Protein AF-A0A2V7SUU4-F1 (afdb_monomer_lite)

Secondary structure (DSSP, 8-state):
--HHHHHHHHHHHHHHHHHHHHHHHHHHHHHHHHHH--THHHHHHHHHHHHHHHHHHHHHHHHHHHHHHHTSHHHHHHHHHHS------TT-----SS-HHHHHHHHIIIIIHHHHHHHHHHHHHHHHHHTTSS----THHHHHHHHHHHHHHHHHHHHHHHHHHHHHHHHHHHHHHHHHHHTT------------------

Structure (mmCIF, N/CA/C/O backbone):
data_AF-A0A2V7SUU4-F1
#
_entry.id   AF-A0A2V7SUU4-F1
#
loop_
_atom_site.group_PDB
_atom_site.id
_atom_site.type_symbol
_atom_site.label_atom_id
_atom_site.label_alt_id
_atom_site.label_comp_id
_atom_site.label_asym_id
_atom_site.label_entity_id
_atom_site.label_seq_id
_atom_site.pdbx_PDB_ins_code
_atom_site.Cartn_x
_atom_site.Cartn_y
_atom_site.Cartn_z
_atom_site.occupancy
_atom_site.B_iso_or_equiv
_atom_site.auth_seq_id
_atom_site.auth_comp_id
_atom_site.auth_asym_id
_atom_site.auth_atom_id
_atom_site.pdbx_PDB_model_num
ATOM 1 N N . MET A 1 1 ? 14.754 -14.966 -27.295 1.00 60.94 1 MET A N 1
ATOM 2 C CA . MET A 1 1 ? 13.687 -13.931 -27.293 1.00 60.94 1 MET A CA 1
ATOM 3 C C . MET A 1 1 ? 14.008 -12.854 -28.336 1.00 60.94 1 MET A C 1
ATOM 5 O O . MET A 1 1 ? 15.172 -12.490 -28.437 1.00 60.94 1 MET A O 1
ATOM 9 N N . SER A 1 2 ? 13.061 -12.379 -29.151 1.00 79.75 2 SER A N 1
ATOM 10 C CA . SER A 1 2 ? 13.321 -11.350 -30.180 1.00 79.75 2 SER A CA 1
ATOM 11 C C . SER A 1 2 ? 13.184 -9.916 -29.631 1.00 79.75 2 SER A C 1
ATOM 13 O O . SER A 1 2 ? 12.581 -9.694 -28.581 1.00 79.75 2 SER A O 1
ATOM 15 N N . LYS A 1 3 ? 13.703 -8.905 -30.351 1.00 78.44 3 LYS A N 1
ATOM 16 C CA . LYS A 1 3 ? 13.521 -7.478 -29.990 1.00 78.44 3 LYS A CA 1
ATOM 17 C C . LYS A 1 3 ? 12.041 -7.088 -29.866 1.00 78.44 3 LYS A C 1
ATOM 19 O O . LYS A 1 3 ? 11.688 -6.281 -29.009 1.00 78.44 3 LYS A O 1
ATOM 24 N N . GLN A 1 4 ? 11.191 -7.668 -30.711 1.00 84.12 4 GLN A N 1
ATOM 25 C CA . GLN A 1 4 ? 9.749 -7.434 -30.697 1.00 84.12 4 GLN A CA 1
ATOM 26 C C . GLN A 1 4 ? 9.102 -8.020 -29.434 1.00 84.12 4 GLN A C 1
ATOM 28 O O . GLN A 1 4 ? 8.249 -7.375 -28.831 1.00 84.12 4 GLN A O 1
ATOM 33 N N . ASP A 1 5 ? 9.572 -9.179 -28.970 1.00 84.31 5 ASP A N 1
ATOM 34 C CA . ASP A 1 5 ? 9.074 -9.811 -27.743 1.00 84.31 5 ASP A CA 1
ATOM 35 C C . ASP A 1 5 ? 9.393 -8.967 -26.501 1.00 84.31 5 ASP A C 1
ATOM 37 O O . ASP A 1 5 ? 8.538 -8.779 -25.639 1.00 84.31 5 ASP A O 1
ATOM 41 N N . ILE A 1 6 ? 10.590 -8.376 -26.434 1.00 85.25 6 ILE A N 1
ATOM 42 C CA . ILE A 1 6 ? 10.983 -7.477 -25.333 1.00 85.25 6 ILE A CA 1
ATOM 43 C C . ILE A 1 6 ? 10.136 -6.202 -25.335 1.00 85.25 6 ILE A C 1
ATOM 45 O O . ILE A 1 6 ? 9.699 -5.751 -24.274 1.00 85.25 6 ILE A O 1
ATOM 49 N N . ALA A 1 7 ? 9.882 -5.625 -26.512 1.00 86.12 7 ALA A N 1
ATOM 50 C CA . ALA A 1 7 ? 9.015 -4.458 -26.643 1.00 86.12 7 ALA A CA 1
ATOM 51 C C . ALA A 1 7 ? 7.581 -4.771 -26.179 1.00 86.12 7 ALA A C 1
ATOM 53 O O . ALA A 1 7 ? 7.004 -3.998 -25.414 1.00 86.12 7 ALA A O 1
ATOM 54 N N . ASN A 1 8 ? 7.050 -5.938 -26.555 1.00 89.06 8 ASN A N 1
ATOM 55 C CA . ASN A 1 8 ? 5.735 -6.406 -26.116 1.00 89.06 8 ASN A CA 1
ATOM 56 C C . ASN A 1 8 ? 5.676 -6.621 -24.594 1.00 89.06 8 ASN A C 1
ATOM 58 O O . ASN A 1 8 ? 4.708 -6.211 -23.954 1.00 89.06 8 ASN A O 1
ATOM 62 N N . LEU A 1 9 ? 6.715 -7.210 -23.990 1.00 88.94 9 LEU A N 1
ATOM 63 C CA . LEU A 1 9 ? 6.796 -7.391 -22.535 1.00 88.94 9 LEU A CA 1
ATOM 64 C C . LEU A 1 9 ? 6.873 -6.052 -21.789 1.00 88.94 9 LEU A C 1
ATOM 66 O O . LEU A 1 9 ? 6.198 -5.879 -20.776 1.00 88.94 9 LEU A O 1
ATOM 70 N N . ARG A 1 10 ? 7.637 -5.076 -22.299 1.00 88.38 10 ARG A N 1
ATOM 71 C CA . ARG A 1 10 ? 7.688 -3.715 -21.732 1.00 88.38 10 ARG A CA 1
ATOM 72 C C . ARG A 1 10 ? 6.337 -3.008 -21.826 1.00 88.38 10 ARG A C 1
ATOM 74 O O . ARG A 1 10 ? 5.902 -2.425 -20.837 1.00 88.38 10 ARG A O 1
ATOM 81 N N . ALA A 1 11 ? 5.664 -3.096 -22.974 1.00 91.00 11 ALA A N 1
ATOM 82 C CA . ALA A 1 11 ? 4.328 -2.531 -23.154 1.00 91.00 11 ALA A CA 1
ATOM 83 C C . ALA A 1 11 ? 3.326 -3.157 -22.173 1.00 91.00 11 ALA A C 1
ATOM 85 O O . ALA A 1 11 ? 2.593 -2.444 -21.491 1.00 91.00 11 ALA A O 1
ATOM 86 N N . ARG A 1 12 ? 3.365 -4.486 -22.017 1.00 91.69 12 ARG A N 1
ATOM 87 C CA . ARG A 1 12 ? 2.515 -5.206 -21.063 1.00 91.69 12 ARG A CA 1
ATOM 88 C C . ARG A 1 12 ? 2.812 -4.831 -19.611 1.00 91.69 12 ARG A C 1
ATOM 90 O O . ARG A 1 12 ? 1.883 -4.688 -18.825 1.00 91.69 12 ARG A O 1
ATOM 97 N N . ARG A 1 13 ? 4.085 -4.638 -19.255 1.00 93.12 13 ARG A N 1
ATOM 98 C CA . ARG A 1 13 ? 4.489 -4.153 -17.927 1.00 93.12 13 ARG A CA 1
ATOM 99 C C . ARG A 1 13 ? 3.949 -2.747 -17.648 1.00 93.12 13 ARG A C 1
ATOM 101 O O . ARG A 1 13 ? 3.463 -2.507 -16.545 1.00 93.12 13 ARG A O 1
ATOM 108 N N . SER A 1 14 ? 4.045 -1.839 -18.624 1.00 92.12 14 SER A N 1
ATOM 109 C CA . SER A 1 14 ? 3.503 -0.477 -18.508 1.00 92.12 14 SER A CA 1
ATOM 110 C C . SER A 1 14 ? 2.000 -0.518 -18.255 1.00 92.12 14 SER A C 1
ATOM 112 O O . SER A 1 14 ? 1.541 0.013 -17.254 1.00 92.12 14 SER A O 1
ATOM 114 N N . GLU A 1 15 ? 1.264 -1.266 -19.079 1.00 94.69 15 GLU A N 1
ATOM 115 C CA . GLU A 1 15 ? -0.185 -1.439 -18.938 1.00 94.69 15 GLU A CA 1
ATOM 116 C C . GLU A 1 15 ? -0.569 -2.009 -17.560 1.00 94.69 15 GLU A C 1
ATOM 118 O O . GLU A 1 15 ? -1.472 -1.502 -16.898 1.00 94.69 15 GLU A O 1
ATOM 123 N N . LEU A 1 16 ? 0.138 -3.039 -17.076 1.00 95.50 16 LEU A N 1
ATOM 124 C CA . LEU A 1 16 ? -0.093 -3.588 -15.733 1.00 95.50 16 LEU A CA 1
ATOM 125 C C . LEU A 1 16 ? 0.201 -2.566 -14.622 1.00 95.50 16 LEU A C 1
ATOM 127 O O . LEU A 1 16 ? -0.521 -2.532 -13.626 1.00 95.50 16 LEU A O 1
ATOM 131 N N . SER A 1 17 ? 1.221 -1.721 -14.793 1.00 94.06 17 SER A N 1
ATOM 132 C CA . SER A 1 17 ? 1.551 -0.655 -13.834 1.00 94.06 17 SER A CA 1
ATOM 133 C C . SER A 1 17 ? 0.452 0.409 -13.784 1.00 94.06 17 SER A C 1
ATOM 135 O O . SER A 1 17 ? 0.008 0.776 -12.696 1.00 94.06 17 SER A O 1
ATOM 137 N N . ASP A 1 18 ? -0.063 0.823 -14.942 1.00 96.12 18 ASP A N 1
ATOM 138 C CA . ASP A 1 18 ? -1.161 1.792 -15.040 1.00 96.12 18 ASP A CA 1
ATOM 139 C C . ASP A 1 18 ? -2.451 1.225 -14.415 1.00 96.12 18 ASP A C 1
ATOM 141 O O . ASP A 1 18 ? -3.180 1.900 -13.673 1.00 96.12 18 ASP A O 1
ATOM 145 N N . GLN A 1 19 ? -2.720 -0.066 -14.642 1.00 95.75 19 GLN A N 1
ATOM 146 C CA . GLN A 1 19 ? -3.839 -0.769 -14.014 1.00 95.75 19 GLN A CA 1
ATOM 147 C C . GLN A 1 19 ? -3.687 -0.874 -12.492 1.00 95.75 19 GLN A C 1
ATOM 149 O O . GLN A 1 19 ? -4.688 -0.731 -11.776 1.00 95.75 19 GLN A O 1
ATOM 154 N N . LEU A 1 20 ? -2.469 -1.104 -11.994 1.00 95.81 20 LEU A N 1
ATOM 155 C CA . LEU A 1 20 ? -2.164 -1.139 -10.563 1.00 95.81 20 LEU A CA 1
ATOM 156 C C . LEU A 1 20 ? -2.388 0.231 -9.919 1.00 95.81 20 LEU A C 1
ATOM 158 O O . LEU A 1 20 ? -3.031 0.322 -8.868 1.00 95.81 20 LEU A O 1
ATOM 162 N N . GLU A 1 21 ? -1.925 1.303 -10.560 1.00 95.56 21 GLU A N 1
ATOM 163 C CA . GLU A 1 21 ? -2.133 2.671 -10.087 1.00 95.56 21 GLU A CA 1
ATOM 164 C C . GLU A 1 21 ? -3.631 3.003 -10.008 1.00 95.56 21 GLU A C 1
ATOM 166 O O . GLU A 1 21 ? -4.130 3.427 -8.957 1.00 95.56 21 GLU A O 1
ATOM 171 N N . SER A 1 22 ? -4.383 2.696 -11.070 1.00 95.06 22 SER A N 1
ATOM 172 C CA . SER A 1 22 ? -5.841 2.862 -11.113 1.00 95.06 22 SER A CA 1
ATOM 173 C C . SER A 1 22 ? -6.566 2.042 -10.036 1.00 95.06 22 SER A C 1
ATOM 175 O O . SER A 1 22 ? -7.531 2.512 -9.417 1.00 95.06 22 SER A O 1
ATOM 177 N N . ALA A 1 23 ? -6.139 0.800 -9.795 1.00 94.81 23 ALA A N 1
ATOM 178 C CA . ALA A 1 23 ? -6.718 -0.057 -8.761 1.00 94.81 23 ALA A CA 1
ATOM 179 C C . ALA A 1 23 ? -6.426 0.487 -7.354 1.00 94.81 23 ALA A C 1
ATOM 181 O O . ALA A 1 23 ? -7.335 0.584 -6.527 1.00 94.81 23 ALA A O 1
ATOM 182 N N . THR A 1 24 ? -5.194 0.932 -7.108 1.00 95.44 24 THR A N 1
ATOM 183 C CA . THR A 1 24 ? -4.764 1.497 -5.821 1.00 95.44 24 THR A CA 1
ATOM 184 C C . THR A 1 24 ? -5.466 2.824 -5.527 1.00 95.44 24 THR A C 1
ATOM 186 O O . THR A 1 24 ? -5.893 3.068 -4.395 1.00 95.44 24 THR A O 1
ATOM 189 N N . GLY A 1 25 ? -5.661 3.671 -6.543 1.00 96.25 25 GLY A N 1
ATOM 190 C CA . G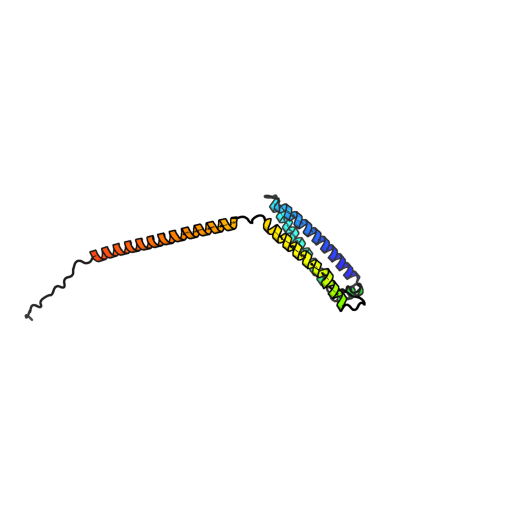LY A 1 25 ? -6.454 4.897 -6.430 1.00 96.25 25 GLY A CA 1
ATOM 191 C C . GLY A 1 25 ? -7.903 4.610 -6.024 1.00 96.25 25 GLY A C 1
ATOM 192 O O . GLY A 1 25 ? -8.403 5.179 -5.049 1.00 96.25 25 GLY A O 1
ATOM 193 N N . ARG A 1 26 ? -8.555 3.654 -6.701 1.00 94.94 26 ARG A N 1
ATOM 194 C CA . ARG A 1 26 ? -9.918 3.210 -6.355 1.00 94.94 26 ARG A CA 1
ATOM 195 C C . ARG A 1 26 ? -10.006 2.633 -4.945 1.00 94.94 26 ARG A C 1
ATOM 197 O O . ARG A 1 26 ? -10.950 2.951 -4.229 1.00 94.94 26 ARG A O 1
ATOM 204 N N . ARG A 1 27 ? -9.011 1.853 -4.520 1.00 97.19 27 ARG A N 1
ATOM 205 C CA . ARG A 1 27 ? -8.924 1.273 -3.171 1.00 97.19 27 ARG A CA 1
ATOM 206 C C . ARG A 1 27 ? -8.895 2.353 -2.094 1.00 97.19 27 ARG A C 1
ATOM 208 O O . ARG A 1 27 ? -9.639 2.255 -1.126 1.00 97.19 27 ARG A O 1
ATOM 215 N N . ARG A 1 28 ? -8.087 3.406 -2.278 1.00 96.44 28 ARG A N 1
ATOM 216 C CA . ARG A 1 28 ? -8.036 4.549 -1.345 1.00 96.44 28 ARG A CA 1
ATOM 217 C C . ARG A 1 28 ? -9.389 5.254 -1.244 1.00 96.44 28 ARG A C 1
ATOM 219 O O . ARG A 1 28 ? -9.854 5.503 -0.137 1.00 96.44 28 ARG A O 1
ATOM 226 N N . SER A 1 29 ? -10.035 5.517 -2.383 1.00 94.69 29 SER A N 1
ATOM 227 C CA . SER A 1 29 ? -11.369 6.134 -2.411 1.00 94.69 29 SER A CA 1
ATOM 228 C C . SER A 1 29 ? -12.422 5.263 -1.718 1.00 94.69 29 SER A C 1
ATOM 230 O O . SER A 1 29 ? -13.219 5.766 -0.930 1.00 94.69 29 SER A O 1
ATOM 232 N N . LEU A 1 30 ? -12.400 3.950 -1.957 1.00 94.50 30 LEU A N 1
ATOM 233 C CA . LEU A 1 30 ? -13.352 3.021 -1.355 1.00 94.50 30 LEU A CA 1
ATOM 234 C C . LEU A 1 30 ? -13.117 2.863 0.154 1.00 94.50 30 LEU A C 1
ATOM 236 O O . LEU A 1 30 ? -14.073 2.834 0.919 1.00 94.50 30 LEU A O 1
ATOM 240 N N . ALA A 1 31 ? -11.858 2.843 0.597 1.00 94.50 31 ALA A N 1
ATOM 241 C CA . ALA A 1 31 ? -11.506 2.820 2.015 1.00 94.50 31 ALA A CA 1
ATOM 242 C C . ALA A 1 31 ? -11.950 4.099 2.749 1.00 94.50 31 ALA A C 1
ATOM 244 O O . ALA A 1 31 ? -12.392 4.021 3.893 1.00 94.50 31 ALA A O 1
ATOM 245 N N . GLU A 1 32 ? -11.875 5.270 2.104 1.00 94.75 32 GLU A N 1
ATOM 246 C CA . GLU A 1 32 ? -12.501 6.489 2.639 1.00 94.75 32 GLU A CA 1
ATOM 247 C C . GLU A 1 32 ? -14.021 6.351 2.751 1.00 94.75 32 GLU A C 1
ATOM 249 O O . GLU A 1 32 ? -14.588 6.685 3.786 1.00 94.75 32 GLU A O 1
ATOM 254 N N . GLN A 1 33 ? -14.693 5.803 1.738 1.00 92.25 33 GLN A N 1
ATOM 255 C CA . GLN A 1 33 ? -16.146 5.603 1.791 1.00 92.25 33 GLN A CA 1
ATOM 256 C C . GLN A 1 33 ? -16.558 4.633 2.907 1.00 92.25 33 GLN A C 1
ATOM 258 O O . GLN A 1 33 ? -17.528 4.901 3.606 1.00 92.25 33 GLN A O 1
ATOM 263 N N . VAL A 1 34 ? -15.796 3.555 3.135 1.00 94.06 34 VAL A N 1
ATOM 264 C CA . VAL A 1 34 ? -16.021 2.612 4.250 1.00 94.06 34 VAL A CA 1
ATOM 265 C C . VAL A 1 34 ? -15.907 3.308 5.609 1.00 94.06 34 VAL A C 1
ATOM 267 O O . VAL A 1 34 ? -16.681 2.996 6.511 1.00 94.06 34 VAL A O 1
ATOM 270 N N . ARG A 1 35 ? -14.976 4.262 5.768 1.00 91.00 35 ARG A N 1
ATOM 271 C CA . ARG A 1 35 ? -14.829 5.035 7.016 1.00 91.00 35 ARG A CA 1
ATOM 272 C C . ARG A 1 35 ? -16.056 5.887 7.342 1.00 91.00 35 ARG A C 1
ATOM 274 O O . ARG A 1 35 ? -16.316 6.113 8.517 1.00 91.00 35 ARG A O 1
ATOM 281 N N . HIS A 1 36 ? -16.772 6.352 6.321 1.00 90.81 36 HIS A N 1
ATOM 282 C CA . HIS A 1 36 ? -17.918 7.254 6.460 1.00 90.81 36 HIS A CA 1
ATOM 283 C C . HIS A 1 36 ? -19.275 6.539 6.327 1.00 90.81 36 HIS A C 1
ATOM 285 O O . HIS A 1 36 ? -20.312 7.190 6.415 1.00 90.81 36 HIS A O 1
ATOM 291 N N . ALA A 1 37 ? -19.287 5.228 6.067 1.00 85.06 37 ALA A N 1
ATOM 292 C CA . ALA A 1 37 ? -20.503 4.450 5.855 1.00 85.06 37 ALA A CA 1
ATOM 293 C C . ALA A 1 37 ? -20.886 3.641 7.102 1.00 85.06 37 ALA A C 1
ATOM 295 O O . ALA A 1 37 ? -20.031 3.008 7.720 1.00 85.06 37 ALA A O 1
ATOM 296 N N . ASP A 1 38 ? -22.190 3.568 7.389 1.00 86.94 38 ASP A N 1
ATOM 297 C CA . ASP A 1 38 ? -22.741 2.823 8.525 1.00 86.94 38 ASP A CA 1
ATOM 298 C C . ASP A 1 38 ? -23.627 1.641 8.097 1.00 86.94 38 ASP A C 1
ATOM 300 O O . ASP A 1 38 ? -24.266 1.637 7.037 1.00 86.94 38 ASP A O 1
ATOM 304 N N . GLY A 1 39 ? -23.673 0.613 8.950 1.00 80.62 39 GLY A N 1
ATOM 305 C CA . GLY A 1 39 ? -24.566 -0.540 8.814 1.00 80.62 39 GLY A CA 1
ATOM 306 C C . GLY A 1 39 ? -24.321 -1.394 7.562 1.00 80.62 39 GLY A C 1
ATOM 307 O O . GLY A 1 39 ? -23.189 -1.736 7.225 1.00 80.62 39 GLY A O 1
ATOM 308 N N . VAL A 1 40 ? -25.399 -1.763 6.863 1.00 78.56 40 VAL A N 1
ATOM 309 C CA . VAL A 1 40 ? -25.373 -2.681 5.702 1.00 78.56 40 VAL A CA 1
ATOM 310 C C . VAL A 1 40 ? -24.558 -2.121 4.526 1.00 78.56 40 VAL A C 1
ATOM 312 O O . VAL A 1 40 ? -23.897 -2.875 3.810 1.00 78.56 40 VAL A O 1
ATOM 315 N N . ASN A 1 41 ? -24.535 -0.795 4.356 1.00 83.75 41 ASN A N 1
ATOM 316 C CA . ASN A 1 41 ? -23.747 -0.141 3.308 1.00 83.75 41 ASN A CA 1
ATOM 317 C C . ASN A 1 41 ? -22.241 -0.326 3.530 1.00 83.75 41 ASN A C 1
ATOM 319 O O . ASN A 1 41 ? -21.496 -0.508 2.567 1.00 83.75 41 ASN A O 1
ATOM 323 N N . LYS A 1 42 ? -21.801 -0.353 4.794 1.00 91.75 42 LYS A N 1
ATOM 324 C CA . LYS A 1 42 ? -20.406 -0.602 5.159 1.00 91.75 42 LYS A CA 1
ATOM 325 C C . LYS A 1 42 ? -19.967 -2.013 4.772 1.00 91.75 42 LYS A C 1
ATOM 327 O O . LYS A 1 42 ? -18.978 -2.158 4.062 1.00 91.75 42 LYS A O 1
ATOM 332 N N . ALA A 1 43 ? -20.755 -3.028 5.131 1.00 89.81 43 ALA A N 1
ATOM 333 C CA . ALA A 1 43 ? -20.456 -4.426 4.804 1.00 89.81 43 ALA A CA 1
ATOM 334 C C . ALA A 1 43 ? -20.344 -4.663 3.283 1.00 89.81 43 ALA A C 1
ATOM 336 O O . ALA A 1 43 ? -19.449 -5.367 2.813 1.00 89.81 43 ALA A O 1
ATOM 337 N N . GLY A 1 44 ? -21.215 -4.029 2.486 1.00 92.12 44 GLY A N 1
ATOM 338 C CA . GLY A 1 44 ? -21.139 -4.098 1.024 1.00 92.12 44 GLY A CA 1
ATOM 339 C C . GLY A 1 44 ? -19.886 -3.427 0.444 1.00 92.12 44 GLY A C 1
ATOM 340 O O . GLY A 1 44 ? -19.287 -3.944 -0.504 1.00 92.12 44 GLY A O 1
ATOM 341 N N . LEU A 1 45 ? -19.466 -2.291 1.007 1.00 93.81 45 LEU A N 1
ATOM 342 C CA . LEU A 1 45 ? -18.236 -1.600 0.605 1.00 93.81 45 LEU A CA 1
ATOM 343 C C . LEU A 1 45 ? -16.977 -2.375 1.024 1.00 93.81 45 LEU A C 1
ATOM 345 O O . LEU A 1 45 ? -16.034 -2.452 0.239 1.00 93.81 45 LEU A O 1
ATOM 349 N N . GLU A 1 46 ? -16.981 -3.008 2.197 1.00 93.69 46 GLU A N 1
ATOM 350 C CA . GLU A 1 46 ? -15.902 -3.886 2.669 1.00 93.69 46 GLU A CA 1
ATOM 351 C C . GLU A 1 46 ? -15.730 -5.113 1.759 1.00 93.69 46 GLU A C 1
ATOM 353 O O . GLU A 1 46 ? -14.609 -5.435 1.363 1.00 93.69 46 GLU A O 1
ATOM 358 N N . ALA A 1 47 ? -16.825 -5.745 1.320 1.00 94.75 47 ALA A N 1
ATOM 359 C CA . ALA A 1 47 ? -16.766 -6.853 0.361 1.00 94.75 47 ALA A CA 1
ATOM 360 C C . ALA A 1 47 ? -16.172 -6.427 -1.000 1.00 94.75 47 ALA A C 1
ATOM 362 O O . ALA A 1 47 ? -15.376 -7.152 -1.613 1.00 94.75 47 ALA A O 1
ATOM 363 N N . ARG A 1 48 ? -16.523 -5.222 -1.473 1.00 93.44 48 ARG A N 1
ATOM 364 C CA . ARG A 1 48 ? -15.939 -4.633 -2.691 1.00 93.44 48 ARG A CA 1
ATOM 365 C C . ARG A 1 48 ? -14.455 -4.315 -2.510 1.00 93.44 48 ARG A C 1
ATOM 367 O O . ARG A 1 48 ? -13.681 -4.545 -3.439 1.00 93.44 48 ARG A O 1
ATOM 374 N N . LEU A 1 49 ? -14.061 -3.823 -1.335 1.00 95.50 49 LEU A N 1
ATOM 375 C CA . LEU A 1 49 ? -12.666 -3.540 -0.999 1.00 95.50 49 LEU A CA 1
ATOM 376 C C . LEU A 1 49 ? -11.830 -4.823 -1.014 1.00 95.50 49 LEU A C 1
ATOM 378 O O . LEU A 1 49 ? -10.815 -4.860 -1.702 1.00 95.50 49 LEU A O 1
ATOM 382 N N . ALA A 1 50 ? -12.319 -5.900 -0.394 1.00 95.19 50 ALA A N 1
ATOM 383 C CA . ALA A 1 50 ? -11.646 -7.199 -0.400 1.00 95.19 50 ALA A CA 1
ATOM 384 C C . ALA A 1 50 ? -11.460 -7.767 -1.821 1.00 95.19 50 ALA A C 1
ATOM 386 O O . ALA A 1 50 ? -10.390 -8.270 -2.166 1.00 95.19 50 ALA A O 1
ATOM 387 N N . THR A 1 51 ? -12.478 -7.639 -2.679 1.00 96.25 51 THR A N 1
ATOM 388 C CA . THR A 1 51 ? -12.384 -8.061 -4.091 1.00 96.25 51 THR A CA 1
ATOM 389 C C . THR A 1 51 ? -11.338 -7.239 -4.856 1.00 96.25 51 THR A C 1
ATOM 391 O O . THR A 1 51 ? -10.609 -7.768 -5.700 1.00 96.25 51 THR A O 1
ATOM 394 N N . LEU A 1 52 ? -11.245 -5.937 -4.571 1.00 96.94 52 LEU A N 1
ATOM 395 C CA . LEU A 1 52 ? -10.260 -5.050 -5.188 1.00 96.94 52 LEU A CA 1
ATOM 396 C C . LEU A 1 52 ? -8.835 -5.344 -4.698 1.00 96.94 52 LEU A C 1
ATOM 398 O O . LEU A 1 52 ? -7.922 -5.375 -5.521 1.00 96.94 52 LEU A O 1
ATOM 402 N N . ASP A 1 53 ? -8.654 -5.621 -3.406 1.00 96.88 53 ASP A N 1
ATOM 403 C CA . ASP A 1 53 ? -7.363 -6.011 -2.829 1.00 96.88 53 ASP A CA 1
ATOM 404 C C . ASP A 1 53 ? -6.844 -7.313 -3.466 1.00 96.88 53 ASP A C 1
ATOM 406 O O . ASP A 1 53 ? -5.689 -7.380 -3.886 1.00 96.88 53 ASP A O 1
ATOM 410 N N . GLN A 1 54 ? -7.708 -8.316 -3.669 1.00 97.19 54 GLN A N 1
ATOM 411 C CA . GLN A 1 54 ? -7.334 -9.541 -4.395 1.00 97.19 54 GLN A CA 1
ATOM 412 C C . GLN A 1 54 ? -6.866 -9.262 -5.831 1.00 97.19 54 GLN A C 1
ATOM 414 O O . GLN A 1 54 ? -5.962 -9.929 -6.340 1.00 97.19 54 GLN A O 1
ATOM 419 N N . ARG A 1 55 ? -7.477 -8.281 -6.509 1.00 95.75 55 ARG A N 1
ATOM 420 C CA . ARG A 1 55 ? -7.069 -7.888 -7.863 1.00 95.75 55 ARG A CA 1
ATOM 421 C C . ARG A 1 55 ? -5.708 -7.192 -7.863 1.00 95.75 55 ARG A C 1
ATOM 423 O O . ARG A 1 55 ? -4.927 -7.459 -8.770 1.00 95.75 55 ARG A O 1
ATOM 430 N N . ILE A 1 56 ? -5.433 -6.339 -6.878 1.00 97.25 56 ILE A N 1
ATOM 431 C CA . ILE A 1 56 ? -4.137 -5.661 -6.717 1.00 97.25 56 ILE A CA 1
ATOM 432 C C . ILE A 1 56 ? -3.022 -6.698 -6.575 1.00 97.25 56 ILE A C 1
ATOM 434 O O . ILE A 1 56 ? -2.110 -6.705 -7.395 1.00 97.25 56 ILE A O 1
ATOM 438 N N . VAL A 1 57 ? -3.176 -7.653 -5.653 1.00 97.44 57 VAL A N 1
ATOM 439 C CA . VAL A 1 57 ? -2.188 -8.726 -5.434 1.00 97.44 57 VAL A CA 1
ATOM 440 C C . VAL A 1 57 ? -1.949 -9.545 -6.707 1.00 97.44 57 VAL A C 1
ATOM 442 O O . VAL A 1 57 ? -0.817 -9.897 -7.032 1.00 97.44 57 VAL A O 1
ATOM 445 N N . ARG A 1 58 ? -3.007 -9.831 -7.479 1.00 96.69 58 ARG A N 1
ATOM 446 C CA . ARG A 1 58 ? -2.869 -10.536 -8.763 1.00 96.69 58 ARG A CA 1
ATOM 447 C C . ARG A 1 58 ? -2.065 -9.728 -9.786 1.00 96.69 58 ARG A C 1
ATOM 449 O O . ARG A 1 58 ? -1.266 -10.318 -10.506 1.00 96.69 58 ARG A O 1
ATOM 456 N N . ILE A 1 59 ? -2.297 -8.418 -9.880 1.00 96.19 59 ILE A N 1
ATOM 457 C CA . ILE A 1 59 ? -1.574 -7.538 -10.813 1.00 96.19 59 ILE A CA 1
ATOM 458 C C . ILE A 1 59 ? -0.103 -7.421 -10.401 1.00 96.19 59 ILE A C 1
ATOM 460 O O . ILE A 1 59 ? 0.766 -7.512 -11.262 1.00 96.19 59 ILE A O 1
ATOM 464 N N . GLU A 1 60 ? 0.179 -7.281 -9.105 1.00 96.44 60 GLU A N 1
ATOM 465 C CA . GLU A 1 60 ? 1.546 -7.255 -8.569 1.00 96.44 60 GLU A CA 1
ATOM 466 C C . GLU A 1 60 ? 2.301 -8.543 -8.918 1.00 96.44 60 GLU A C 1
ATOM 468 O O . GLU A 1 60 ? 3.379 -8.479 -9.504 1.00 96.44 60 GLU A O 1
ATOM 473 N N . GLY A 1 61 ? 1.686 -9.712 -8.704 1.00 96.81 61 GLY A N 1
ATOM 474 C CA . GLY A 1 61 ? 2.293 -10.990 -9.088 1.00 96.81 61 GLY A CA 1
ATOM 475 C C . GLY A 1 61 ? 2.564 -11.113 -10.595 1.00 96.81 61 GLY A C 1
ATOM 476 O O . GLY A 1 61 ? 3.607 -11.625 -10.998 1.00 96.81 61 GLY A O 1
ATOM 477 N N . GLN A 1 62 ? 1.667 -10.598 -11.445 1.00 95.75 62 GLN A N 1
ATOM 478 C CA . GLN A 1 62 ? 1.894 -10.551 -12.897 1.00 95.75 62 GLN A CA 1
ATOM 479 C C . GLN A 1 62 ? 3.036 -9.599 -13.274 1.00 95.75 62 GLN A C 1
ATOM 481 O O . GLN A 1 62 ? 3.777 -9.867 -14.222 1.00 95.75 62 GLN A O 1
ATOM 486 N N . LEU A 1 63 ? 3.182 -8.485 -12.554 1.00 93.81 63 LEU A N 1
ATOM 487 C CA . LEU A 1 63 ? 4.259 -7.525 -12.768 1.00 93.81 63 LEU A CA 1
ATOM 488 C C . LEU A 1 63 ? 5.618 -8.131 -12.404 1.00 93.81 63 LEU A C 1
ATOM 490 O O . LEU A 1 63 ? 6.582 -7.935 -13.147 1.00 93.81 63 LEU A O 1
ATOM 494 N N . ASP A 1 64 ? 5.675 -8.901 -11.318 1.00 93.81 64 ASP A N 1
ATOM 495 C CA . ASP A 1 64 ? 6.876 -9.619 -10.892 1.00 93.81 64 ASP A CA 1
ATOM 496 C C . ASP A 1 64 ? 7.278 -10.692 -11.909 1.00 93.81 64 ASP A C 1
ATOM 498 O O . ASP A 1 64 ? 8.444 -10.767 -12.300 1.00 93.81 64 ASP A O 1
ATOM 502 N N . GLU A 1 65 ? 6.316 -11.471 -12.412 1.00 92.88 65 GLU A N 1
ATOM 503 C CA . GLU A 1 65 ? 6.558 -12.487 -13.444 1.00 92.88 65 GLU A CA 1
ATOM 504 C C . GLU A 1 65 ? 7.112 -11.859 -14.735 1.00 92.88 65 GLU A C 1
ATOM 506 O O . GLU A 1 65 ? 8.144 -12.289 -15.261 1.00 92.88 65 GLU A O 1
ATOM 511 N N . VAL A 1 66 ? 6.481 -10.782 -15.220 1.00 91.69 66 VAL A N 1
ATOM 512 C CA . VAL A 1 66 ? 6.957 -10.038 -16.401 1.00 91.69 66 VAL A CA 1
ATOM 513 C C . VAL A 1 66 ? 8.317 -9.384 -16.125 1.00 91.69 66 VAL A C 1
ATOM 515 O O . VAL A 1 66 ? 9.178 -9.338 -17.007 1.00 91.69 66 VAL A O 1
ATOM 518 N N . GLY A 1 67 ? 8.547 -8.909 -14.900 1.00 88.31 67 GLY A N 1
ATOM 519 C CA . GLY A 1 67 ? 9.824 -8.360 -14.451 1.00 88.31 67 GLY A CA 1
ATOM 520 C C . GLY A 1 67 ? 10.957 -9.383 -14.516 1.00 88.31 67 GLY A C 1
ATOM 521 O O . GLY A 1 67 ? 12.022 -9.072 -15.050 1.00 88.31 67 GLY A O 1
ATOM 522 N N . GLN A 1 68 ? 10.722 -10.614 -14.057 1.00 89.25 68 GLN A N 1
ATOM 523 C CA . GLN A 1 68 ? 11.696 -11.709 -14.132 1.00 89.25 68 GLN A CA 1
ATOM 524 C C . GLN A 1 68 ? 11.997 -12.117 -15.579 1.00 89.25 68 GLN A C 1
ATOM 526 O O . GLN A 1 68 ? 13.158 -12.332 -15.929 1.00 89.25 68 GLN A O 1
ATOM 531 N N . GLN A 1 69 ? 10.982 -12.149 -16.449 1.00 86.56 69 GLN A N 1
ATOM 532 C CA . GLN A 1 69 ? 11.167 -12.430 -17.879 1.00 86.56 69 GLN A CA 1
ATOM 533 C C . GLN A 1 69 ? 12.015 -11.349 -18.569 1.00 86.56 69 GLN A C 1
ATOM 535 O O . GLN A 1 69 ? 12.898 -11.663 -19.372 1.00 86.56 69 GLN A O 1
ATOM 540 N N . LEU A 1 70 ? 11.806 -10.078 -18.213 1.00 82.38 70 LEU A N 1
ATOM 541 C CA . LEU A 1 70 ? 12.611 -8.949 -18.697 1.00 82.38 70 LEU A CA 1
ATOM 542 C C . LEU A 1 70 ? 14.026 -8.909 -18.099 1.00 82.38 70 LEU A C 1
ATOM 544 O O . LEU A 1 70 ? 14.932 -8.386 -18.744 1.00 82.38 70 LEU A O 1
ATOM 548 N N . ALA A 1 71 ? 14.222 -9.449 -16.895 1.00 80.12 71 ALA A N 1
ATOM 549 C CA . ALA A 1 71 ? 15.525 -9.565 -16.240 1.00 80.12 71 ALA A CA 1
ATOM 550 C C . ALA A 1 71 ? 16.331 -10.791 -16.706 1.00 80.12 71 ALA A C 1
ATOM 552 O O . ALA A 1 71 ? 17.478 -10.965 -16.290 1.00 80.12 71 ALA A O 1
ATOM 553 N N . SER A 1 72 ? 15.755 -11.638 -17.567 1.00 80.38 72 SER A N 1
ATOM 554 C CA . SER A 1 72 ? 16.471 -12.777 -18.134 1.00 80.38 72 SER A CA 1
ATOM 555 C C . SER A 1 72 ? 17.718 -12.309 -18.907 1.00 80.38 72 SER A C 1
ATOM 557 O O . SER A 1 72 ? 17.686 -11.275 -19.583 1.00 80.38 72 SER A O 1
ATOM 559 N N . PRO A 1 73 ? 18.838 -13.051 -18.837 1.00 68.94 73 PRO A N 1
ATOM 560 C CA . PRO A 1 73 ? 20.095 -12.658 -19.478 1.00 68.94 73 PRO A CA 1
ATOM 561 C C . PRO A 1 73 ? 19.961 -12.502 -21.000 1.00 68.94 73 PRO A C 1
ATOM 563 O O . PRO A 1 73 ? 20.638 -11.668 -21.599 1.00 68.94 73 PRO A O 1
ATOM 566 N N . GLU A 1 74 ? 19.040 -13.244 -21.619 1.00 66.06 74 GLU A N 1
ATOM 567 C CA . GLU A 1 74 ? 18.690 -13.096 -23.032 1.00 66.06 74 GLU A CA 1
ATOM 568 C C . GLU A 1 74 ? 18.041 -11.738 -23.318 1.00 66.06 74 GLU A C 1
ATOM 570 O O . GLU A 1 74 ? 18.450 -11.052 -24.250 1.00 66.06 74 GLU A O 1
ATOM 575 N N . ALA A 1 75 ? 17.071 -11.306 -22.504 1.00 63.16 75 ALA A N 1
ATOM 576 C CA . ALA A 1 75 ? 16.448 -9.991 -22.633 1.00 63.16 75 ALA A CA 1
ATOM 577 C C . ALA A 1 75 ? 17.458 -8.860 -22.377 1.00 63.16 75 ALA A C 1
ATOM 579 O O . ALA A 1 75 ? 17.505 -7.886 -23.132 1.00 63.16 75 ALA A O 1
ATOM 580 N N . ALA A 1 76 ? 18.315 -9.021 -21.367 1.00 63.00 76 ALA A N 1
ATOM 581 C CA . ALA A 1 76 ? 19.332 -8.045 -20.985 1.00 63.00 76 ALA A CA 1
ATOM 582 C C . ALA A 1 76 ? 20.335 -7.739 -22.115 1.00 63.00 76 ALA A C 1
ATOM 584 O O . ALA A 1 76 ? 20.711 -6.581 -22.294 1.00 63.00 76 ALA A O 1
ATOM 585 N N . GLN A 1 77 ? 20.726 -8.735 -22.920 1.00 62.16 77 GLN A N 1
ATOM 586 C CA . GLN A 1 77 ? 21.639 -8.531 -24.055 1.00 62.16 77 GLN A CA 1
ATOM 587 C C . GLN A 1 77 ? 21.038 -7.638 -25.148 1.00 62.16 77 GLN A C 1
ATOM 589 O O . GLN A 1 77 ? 21.719 -6.763 -25.682 1.00 62.16 77 GLN A O 1
ATOM 594 N N . TYR A 1 78 ? 19.753 -7.801 -25.462 1.00 61.47 78 TYR A N 1
ATOM 595 C CA . TYR A 1 78 ? 19.085 -6.965 -26.464 1.00 61.47 78 TYR A CA 1
ATOM 596 C C . TYR A 1 78 ? 18.762 -5.563 -25.938 1.00 61.47 78 TYR A C 1
ATOM 598 O O . TYR A 1 78 ? 18.843 -4.595 -26.699 1.00 61.47 78 TYR A O 1
ATOM 606 N N . VAL A 1 79 ? 18.442 -5.445 -24.646 1.00 58.59 79 VAL A N 1
ATOM 607 C CA . VAL A 1 79 ? 18.265 -4.159 -23.956 1.00 58.59 79 VAL A CA 1
ATOM 608 C C . VAL A 1 79 ? 19.575 -3.360 -23.959 1.00 58.59 79 VAL A C 1
ATOM 610 O O . VAL A 1 79 ? 19.577 -2.197 -24.356 1.00 58.59 79 VAL A O 1
ATOM 613 N N . ALA A 1 80 ? 20.707 -4.007 -23.668 1.00 59.44 80 ALA A N 1
ATOM 614 C CA . ALA A 1 80 ? 22.035 -3.393 -23.744 1.00 59.44 80 ALA A CA 1
ATOM 615 C C . ALA A 1 80 ? 22.437 -2.953 -25.168 1.00 59.44 80 ALA A C 1
ATOM 617 O O . ALA A 1 80 ? 23.254 -2.050 -25.322 1.00 59.44 80 ALA A O 1
ATOM 618 N N . MET A 1 81 ? 21.863 -3.562 -26.213 1.00 56.62 81 MET A N 1
ATOM 619 C CA . MET A 1 81 ? 22.085 -3.169 -27.614 1.00 56.62 81 MET A CA 1
ATOM 620 C C . MET A 1 81 ? 21.166 -2.037 -28.103 1.00 56.62 81 MET A C 1
ATOM 622 O O . MET A 1 81 ? 21.395 -1.514 -29.193 1.00 56.62 81 MET A O 1
ATOM 626 N N . THR A 1 82 ? 20.102 -1.688 -27.368 1.00 57.09 82 THR A N 1
ATOM 627 C CA . THR A 1 82 ? 19.119 -0.664 -27.788 1.00 57.09 82 THR A CA 1
ATOM 628 C C . THR A 1 82 ? 19.024 0.544 -26.862 1.00 57.09 82 THR A C 1
ATOM 630 O O . THR A 1 82 ? 18.488 1.566 -27.285 1.00 57.09 82 THR A O 1
ATOM 633 N N . GLU A 1 83 ? 19.593 0.488 -25.660 1.00 49.25 83 GLU A N 1
ATOM 634 C CA . GLU A 1 83 ? 19.789 1.663 -24.809 1.00 49.25 83 GLU A CA 1
ATOM 635 C C . GLU A 1 83 ? 21.264 2.097 -24.850 1.00 49.25 83 GLU A C 1
ATOM 637 O O . GLU A 1 83 ? 22.144 1.262 -24.622 1.00 49.25 83 GLU A O 1
ATOM 642 N N . PRO A 1 84 ? 21.586 3.388 -25.115 1.00 51.12 84 PRO A N 1
ATOM 643 C CA . PRO A 1 84 ? 22.907 3.897 -24.755 1.00 51.12 84 PRO A CA 1
ATOM 644 C C . PRO A 1 84 ? 23.112 3.593 -23.269 1.00 51.12 84 PRO A C 1
ATOM 646 O O . PRO A 1 84 ? 22.130 3.647 -22.524 1.00 51.12 84 PRO A O 1
ATOM 649 N N . PRO A 1 85 ? 24.335 3.267 -22.813 1.00 49.62 85 PRO A N 1
ATOM 650 C CA . PRO A 1 85 ? 24.556 2.913 -21.423 1.00 49.62 85 PRO A CA 1
ATOM 651 C C . PRO A 1 85 ? 24.042 4.059 -20.556 1.00 49.62 85 PRO A C 1
ATOM 653 O O . PRO A 1 85 ? 24.672 5.117 -20.451 1.00 49.62 85 PRO A O 1
ATOM 656 N N . VAL A 1 86 ? 22.878 3.854 -19.937 1.00 53.69 86 VAL A N 1
ATOM 657 C CA . VAL A 1 86 ? 22.448 4.633 -18.790 1.00 53.69 86 VAL A CA 1
ATOM 658 C C . VAL A 1 86 ? 23.432 4.245 -17.713 1.00 53.69 86 VAL A C 1
ATOM 660 O O . VAL A 1 86 ? 23.262 3.285 -16.966 1.00 53.69 86 VAL A O 1
ATOM 663 N N . ASN A 1 87 ? 24.538 4.982 -17.707 1.00 52.06 87 ASN A N 1
ATOM 664 C CA . ASN A 1 87 ? 25.424 5.059 -16.579 1.00 52.06 87 ASN A CA 1
ATOM 665 C C . ASN A 1 87 ? 24.527 5.487 -15.419 1.00 52.06 87 ASN A C 1
ATOM 667 O O . ASN A 1 87 ? 24.256 6.680 -15.262 1.00 52.06 87 ASN A O 1
ATOM 671 N N . PHE A 1 88 ? 24.062 4.531 -14.613 1.00 47.72 88 PHE A N 1
ATOM 672 C CA . PHE A 1 88 ? 23.581 4.793 -13.263 1.00 47.72 88 PHE A CA 1
ATOM 673 C C . PHE A 1 88 ? 24.794 5.213 -12.446 1.00 47.72 88 PHE A C 1
ATOM 675 O O . PHE A 1 88 ? 25.352 4.502 -11.616 1.00 47.72 88 PHE A O 1
ATOM 682 N N . ARG A 1 89 ? 25.257 6.412 -12.769 1.00 44.16 89 ARG A N 1
ATOM 683 C CA . ARG A 1 89 ? 26.308 7.105 -12.083 1.00 44.16 89 ARG A CA 1
ATOM 684 C C . ARG A 1 89 ? 25.557 7.906 -11.021 1.00 44.16 89 ARG A C 1
ATOM 686 O O . ARG A 1 89 ? 25.275 9.085 -11.204 1.00 44.16 89 ARG A O 1
ATOM 693 N N . GLY A 1 90 ? 25.191 7.224 -9.922 1.00 51.66 90 GLY A N 1
ATOM 694 C CA . GLY A 1 90 ? 24.691 7.872 -8.697 1.00 51.66 90 GLY A CA 1
ATOM 695 C C . GLY A 1 90 ? 25.564 9.085 -8.392 1.00 51.66 90 GLY A C 1
ATOM 696 O O . GLY A 1 90 ? 26.758 8.995 -8.646 1.00 51.66 90 GLY A O 1
ATOM 697 N N . PRO A 1 91 ? 24.981 10.230 -8.009 1.00 47.22 91 PRO A N 1
ATOM 698 C CA . PRO A 1 91 ? 25.373 11.562 -8.482 1.00 47.22 91 PRO A CA 1
ATOM 699 C C . PRO A 1 91 ? 26.876 11.676 -8.679 1.00 47.22 91 PRO A C 1
ATOM 701 O O . PRO A 1 91 ? 27.623 11.980 -7.753 1.00 47.22 91 PRO A O 1
ATOM 704 N N . ASN A 1 92 ? 27.342 11.404 -9.894 1.00 50.34 92 ASN A N 1
ATOM 705 C CA . ASN A 1 92 ? 28.713 11.741 -10.164 1.00 50.34 92 ASN A CA 1
ATOM 706 C C . ASN A 1 92 ? 28.719 13.115 -10.790 1.00 50.34 92 ASN A C 1
ATOM 708 O O . ASN A 1 92 ? 28.503 13.308 -11.989 1.00 50.34 92 ASN A O 1
ATOM 712 N N . VAL A 1 93 ? 29.042 14.048 -9.925 1.00 49.41 93 VAL A N 1
ATOM 713 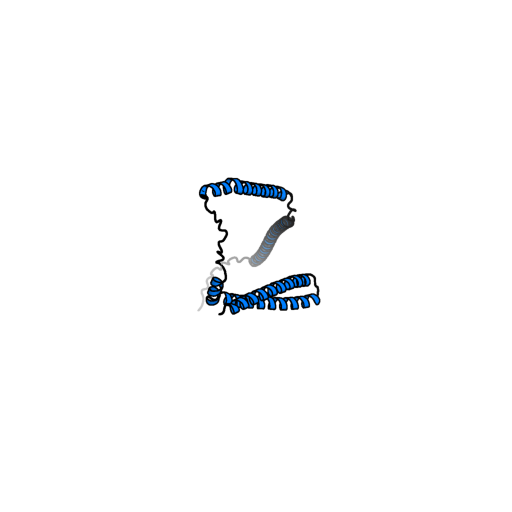C CA . VAL A 1 93 ? 29.814 15.224 -10.264 1.00 49.41 93 VAL A CA 1
ATOM 714 C C . VAL A 1 93 ? 30.988 14.844 -11.187 1.00 49.41 93 VAL A C 1
ATOM 716 O O . VAL A 1 93 ? 32.052 14.413 -10.749 1.00 49.41 93 VAL A O 1
ATOM 719 N N . ARG A 1 94 ? 30.780 14.960 -12.505 1.00 46.06 94 ARG A N 1
ATOM 720 C CA . ARG A 1 94 ? 31.862 15.070 -13.492 1.00 46.06 94 ARG A CA 1
ATOM 721 C C . ARG A 1 94 ? 32.366 16.508 -13.436 1.00 46.06 94 ARG A C 1
ATOM 723 O O . ARG A 1 94 ? 31.881 17.355 -14.178 1.00 46.06 94 ARG A O 1
ATOM 730 N N . PHE A 1 95 ? 33.328 16.779 -12.561 1.00 48.03 95 PHE A N 1
ATOM 731 C CA . PHE A 1 95 ? 34.158 17.975 -12.683 1.00 48.03 95 PHE A CA 1
ATOM 732 C C . PHE A 1 95 ? 35.087 17.760 -13.879 1.00 48.03 95 PHE A C 1
ATOM 734 O O . PHE A 1 95 ? 36.059 17.014 -13.803 1.00 48.03 95 PHE A O 1
ATOM 741 N N . SER A 1 96 ? 34.714 18.313 -15.030 1.00 48.62 96 SER A N 1
ATOM 742 C CA . SER A 1 96 ? 35.550 18.271 -16.225 1.00 48.62 96 SER A CA 1
ATOM 743 C C . SER A 1 96 ? 36.618 19.360 -16.117 1.00 48.62 96 SER A C 1
ATOM 745 O O . SER A 1 96 ? 36.275 20.530 -15.995 1.00 48.62 96 SER A O 1
ATOM 747 N N . ASN A 1 97 ? 37.889 18.959 -16.200 1.00 52.56 97 ASN A N 1
ATOM 748 C CA . ASN A 1 97 ? 39.053 19.785 -16.560 1.00 52.56 97 ASN A CA 1
ATOM 749 C C . ASN A 1 97 ? 39.257 21.098 -15.782 1.00 52.56 97 ASN A C 1
ATOM 751 O O . ASN A 1 97 ? 39.609 22.120 -16.366 1.00 52.56 97 ASN A O 1
ATOM 755 N N . VAL A 1 98 ? 39.079 21.057 -14.467 1.00 55.09 98 VAL A N 1
ATOM 756 C CA . V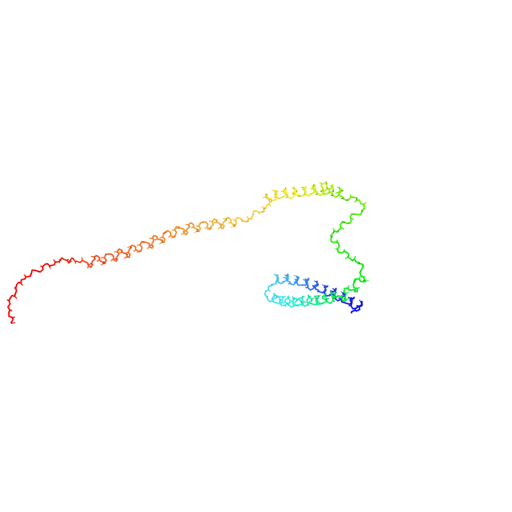AL A 1 98 ? 39.620 22.057 -13.542 1.00 55.09 98 VAL A CA 1
ATOM 757 C C . VAL A 1 98 ? 40.200 21.259 -12.389 1.00 55.09 98 VAL A C 1
ATOM 759 O O . VAL A 1 98 ? 39.469 20.417 -11.872 1.00 55.09 98 VAL A O 1
ATOM 762 N N . ASP A 1 99 ? 41.471 21.462 -12.030 1.00 59.19 99 ASP A N 1
ATOM 763 C CA . ASP A 1 99 ? 42.120 20.760 -10.913 1.00 59.19 99 ASP A CA 1
ATOM 764 C C . ASP A 1 99 ? 41.221 20.875 -9.663 1.00 59.19 99 ASP A C 1
ATOM 766 O O . ASP A 1 99 ? 41.084 21.965 -9.098 1.00 59.19 99 ASP A O 1
ATOM 770 N N . PRO A 1 100 ? 40.491 19.806 -9.282 1.00 53.09 100 PRO A N 1
ATOM 771 C CA . PRO A 1 100 ? 39.247 19.966 -8.526 1.00 53.09 100 PRO A CA 1
ATOM 772 C C . PRO A 1 100 ? 39.457 20.062 -7.012 1.00 53.09 100 PRO A C 1
ATOM 774 O O . PRO A 1 100 ? 38.501 20.300 -6.274 1.00 53.09 100 PRO A O 1
ATOM 777 N N . GLU A 1 101 ? 40.686 19.899 -6.527 1.00 56.47 101 GLU A N 1
ATOM 778 C CA . GLU A 1 101 ? 40.962 19.803 -5.094 1.00 56.47 101 GLU A CA 1
ATOM 779 C C . GLU A 1 101 ? 40.671 21.104 -4.314 1.00 56.47 101 GLU A C 1
ATOM 781 O O . GLU A 1 101 ? 39.946 21.030 -3.321 1.00 56.47 101 GLU A O 1
ATOM 786 N N . PRO A 1 102 ? 41.105 22.312 -4.735 1.00 65.94 102 PRO A N 1
ATOM 787 C CA . PRO A 1 102 ? 40.867 23.519 -3.937 1.00 65.94 102 PRO A CA 1
ATOM 788 C C . PRO A 1 102 ? 39.473 24.136 -4.134 1.00 65.94 102 PRO A C 1
ATOM 790 O O . PRO A 1 102 ? 38.906 24.692 -3.193 1.00 65.94 102 PRO A O 1
ATOM 793 N N . ILE A 1 103 ? 38.877 24.044 -5.327 1.00 68.25 103 ILE A N 1
ATOM 794 C CA . ILE A 1 103 ? 37.620 24.754 -5.634 1.00 68.25 103 ILE A CA 1
ATOM 795 C C . ILE A 1 103 ? 36.429 24.109 -4.922 1.00 68.25 103 ILE A C 1
ATOM 797 O O . ILE A 1 103 ? 35.570 24.816 -4.393 1.00 68.25 103 ILE A O 1
ATOM 801 N N . ILE A 1 104 ? 36.392 22.776 -4.857 1.00 62.84 104 ILE A N 1
ATOM 802 C CA . ILE A 1 104 ? 35.311 22.046 -4.185 1.00 62.84 104 ILE A CA 1
ATOM 803 C C . ILE A 1 104 ? 35.368 22.292 -2.675 1.00 62.84 104 ILE A C 1
ATOM 805 O O . ILE A 1 104 ? 34.336 22.558 -2.057 1.00 62.84 104 ILE A O 1
ATOM 809 N N . ILE A 1 105 ? 36.570 22.273 -2.090 1.00 74.38 105 ILE A N 1
ATOM 810 C CA . ILE A 1 105 ? 36.776 22.565 -0.666 1.00 74.38 105 ILE A CA 1
ATOM 811 C C . ILE A 1 105 ? 36.345 24.002 -0.357 1.00 74.38 105 ILE A C 1
ATOM 813 O O . ILE A 1 105 ? 35.569 24.221 0.576 1.00 74.38 105 ILE A O 1
ATOM 817 N N . CYS A 1 106 ? 36.752 24.977 -1.175 1.00 81.44 106 CYS A N 1
ATOM 818 C CA . CYS A 1 106 ? 36.311 26.363 -1.023 1.00 81.44 106 CYS A CA 1
ATOM 819 C C . CYS A 1 106 ? 34.789 26.506 -1.161 1.00 81.44 106 CYS A C 1
ATOM 821 O O . CYS A 1 106 ? 34.171 27.212 -0.370 1.00 81.44 106 CYS A O 1
ATOM 823 N N . PHE A 1 107 ? 34.151 25.809 -2.102 1.00 82.06 107 PHE A N 1
ATOM 824 C CA . PHE A 1 107 ? 32.698 25.863 -2.266 1.00 82.06 107 PHE A CA 1
ATOM 825 C C . PHE A 1 107 ? 31.957 25.287 -1.049 1.00 82.06 107 PHE A C 1
ATOM 827 O O . PHE A 1 107 ? 30.993 25.878 -0.559 1.00 82.06 107 PHE A O 1
ATOM 834 N N . ILE A 1 108 ? 32.430 24.169 -0.495 1.00 81.81 108 ILE A N 1
ATOM 835 C CA . ILE A 1 108 ? 31.832 23.580 0.708 1.00 81.81 108 ILE A CA 1
ATOM 836 C C . ILE A 1 108 ? 32.020 24.508 1.918 1.00 81.81 108 ILE A C 1
ATOM 838 O O . ILE A 1 108 ? 31.063 24.749 2.657 1.00 81.81 108 ILE A O 1
ATOM 842 N N . LEU A 1 109 ? 33.218 25.069 2.107 1.00 84.19 109 LEU A N 1
ATOM 843 C CA . LEU A 1 109 ? 33.538 25.905 3.269 1.00 84.19 109 LEU A CA 1
ATOM 844 C C . LEU A 1 109 ? 32.913 27.304 3.210 1.00 84.19 109 LEU A C 1
ATOM 846 O O . LEU A 1 109 ? 32.449 27.798 4.236 1.00 84.19 109 LEU A O 1
ATOM 850 N N . PHE A 1 110 ? 32.874 27.937 2.037 1.00 88.12 110 PHE A N 1
ATOM 851 C CA . PHE A 1 110 ? 32.416 29.323 1.893 1.00 88.12 110 PHE A CA 1
ATOM 852 C C . PHE A 1 110 ? 30.973 29.457 1.401 1.00 88.12 110 PHE A C 1
ATOM 854 O O . PHE A 1 110 ? 30.386 30.523 1.578 1.00 88.12 110 PHE A O 1
ATOM 861 N N . VAL A 1 111 ? 30.375 28.407 0.826 1.00 88.19 111 VAL A N 1
ATOM 862 C CA . VAL A 1 111 ? 28.985 28.449 0.336 1.00 88.19 111 VAL A CA 1
ATOM 863 C C . VAL A 1 111 ? 28.090 27.527 1.156 1.00 88.19 111 VAL A C 1
ATOM 865 O O . VAL A 1 111 ? 27.167 27.999 1.819 1.00 88.19 111 VAL A O 1
ATOM 868 N N . LEU A 1 112 ? 28.365 26.220 1.177 1.00 87.38 112 LEU A N 1
ATOM 869 C CA . LEU A 1 112 ? 27.460 25.259 1.825 1.00 87.38 112 LEU A CA 1
ATOM 870 C C . LEU A 1 112 ? 27.474 25.365 3.357 1.00 87.38 112 LEU A C 1
ATOM 872 O O . LEU A 1 112 ? 26.411 25.353 3.976 1.00 87.38 112 LEU A O 1
ATOM 876 N N . SER A 1 113 ? 28.649 25.520 3.971 1.00 87.06 113 SER A N 1
ATOM 877 C CA . SER A 1 113 ? 28.808 25.627 5.428 1.00 87.06 113 SER A CA 1
ATOM 878 C C . SER A 1 113 ? 28.049 26.816 6.050 1.00 87.06 113 SER A C 1
ATOM 880 O O . SER A 1 113 ? 27.241 26.586 6.955 1.00 87.06 113 SER A O 1
ATOM 882 N N . PRO A 1 114 ? 28.184 28.075 5.576 1.00 87.62 114 PRO A N 1
ATOM 883 C CA . PRO A 1 114 ? 27.421 29.188 6.145 1.00 87.62 114 PRO A CA 1
ATOM 884 C C . PRO A 1 114 ? 25.910 29.064 5.904 1.00 87.62 114 PRO A C 1
ATOM 886 O O . PRO A 1 114 ? 25.132 29.457 6.775 1.00 87.62 114 PRO A O 1
ATOM 889 N N . ILE A 1 115 ? 25.476 28.468 4.786 1.00 88.38 115 ILE A N 1
ATOM 890 C CA . ILE A 1 115 ? 24.055 28.181 4.523 1.00 88.38 115 ILE A CA 1
ATOM 891 C C . ILE A 1 115 ? 23.523 27.147 5.523 1.00 88.38 115 ILE A C 1
ATOM 893 O O . ILE A 1 115 ? 22.481 27.373 6.140 1.00 88.38 115 ILE A O 1
ATOM 897 N N . ALA A 1 116 ? 24.254 26.052 5.742 1.00 85.06 116 ALA A N 1
ATOM 898 C CA . ALA A 1 116 ? 23.889 25.015 6.704 1.00 85.06 116 ALA A CA 1
ATOM 899 C C . ALA A 1 116 ? 23.842 25.558 8.143 1.00 85.06 116 ALA A C 1
ATOM 901 O O . ALA A 1 116 ? 22.883 25.304 8.875 1.00 85.06 116 ALA A O 1
ATOM 902 N N . LEU A 1 117 ? 24.825 26.375 8.536 1.00 85.69 117 LEU A N 1
ATOM 903 C CA . LEU A 1 117 ? 24.857 27.032 9.846 1.00 85.69 117 LEU A CA 1
ATOM 904 C C . LEU A 1 117 ? 23.731 28.064 10.007 1.00 85.69 117 LEU A C 1
ATOM 906 O O . LEU A 1 117 ? 23.169 28.190 11.096 1.00 85.69 117 LEU A O 1
ATOM 910 N N . SER A 1 118 ? 23.371 28.787 8.945 1.00 83.06 118 SER A N 1
ATOM 911 C CA . SER A 1 118 ? 22.238 29.722 8.943 1.00 83.06 118 SER A CA 1
ATOM 912 C C . SER A 1 118 ? 20.903 28.986 9.103 1.00 83.06 118 SER A C 1
ATOM 914 O O . SER A 1 118 ? 20.105 29.347 9.972 1.00 83.06 118 SER A O 1
ATOM 916 N N . MET A 1 119 ? 20.696 27.893 8.357 1.00 81.88 119 MET A N 1
ATOM 917 C CA . MET A 1 119 ? 19.503 27.045 8.477 1.00 81.88 119 MET A CA 1
ATOM 918 C C . MET A 1 119 ? 19.400 26.415 9.868 1.00 81.88 119 MET A C 1
ATOM 920 O O . MET A 1 119 ? 18.331 26.440 10.475 1.00 81.88 119 MET A O 1
ATOM 924 N N . SER A 1 120 ? 20.516 25.915 10.403 1.00 81.88 120 SER A N 1
ATOM 925 C CA . SER A 1 120 ? 20.586 25.353 11.754 1.00 81.88 120 SER A CA 1
ATOM 926 C C . SER A 1 120 ? 20.214 26.396 12.812 1.00 81.88 120 SER A C 1
ATOM 928 O O . SER A 1 120 ? 19.331 26.155 13.634 1.00 81.88 120 SER A O 1
ATOM 930 N N . ARG A 1 121 ? 20.768 27.616 12.733 1.00 78.50 121 ARG A N 1
ATOM 931 C CA . ARG A 1 121 ? 20.380 28.722 13.630 1.00 78.50 121 ARG A CA 1
ATOM 932 C C . ARG A 1 121 ? 18.915 29.122 13.474 1.00 78.50 121 ARG A C 1
ATOM 934 O O . ARG A 1 121 ? 18.276 29.451 14.472 1.00 78.50 121 ARG A O 1
ATOM 941 N N . LEU A 1 122 ? 18.368 29.097 12.259 1.00 73.69 122 LEU A N 1
ATOM 942 C CA . LEU A 1 122 ? 16.964 29.427 12.009 1.00 73.69 122 LEU A CA 1
ATOM 943 C C . LEU A 1 122 ? 16.023 28.378 12.612 1.00 73.69 122 LEU A C 1
ATOM 945 O O . LEU A 1 122 ? 15.026 28.746 13.232 1.00 73.69 122 LEU A O 1
ATOM 949 N N . ILE A 1 123 ? 16.356 27.094 12.474 1.00 76.19 123 ILE A N 1
ATOM 950 C CA . ILE A 1 123 ? 15.605 25.981 13.066 1.00 76.19 123 ILE A CA 1
ATOM 951 C C . ILE A 1 123 ? 15.728 26.016 14.587 1.00 76.19 123 ILE A C 1
ATOM 953 O O . ILE A 1 123 ? 14.722 25.863 15.268 1.00 76.19 123 ILE A O 1
ATOM 957 N N . TRP A 1 124 ? 16.904 26.316 15.137 1.00 71.62 124 TRP A N 1
ATOM 958 C CA . TRP A 1 124 ? 17.092 26.387 16.587 1.00 71.62 124 TRP A CA 1
ATOM 959 C C . TRP A 1 124 ? 16.377 27.594 17.208 1.00 71.62 124 TRP A C 1
ATOM 961 O O . TRP A 1 124 ? 15.735 27.470 18.248 1.00 71.62 124 TRP A O 1
ATOM 971 N N . LYS A 1 125 ? 16.392 28.750 16.529 1.00 63.97 125 LYS A N 1
ATOM 972 C CA . LYS A 1 125 ? 15.660 29.961 16.940 1.00 63.97 125 LYS A CA 1
ATOM 973 C C . LYS A 1 125 ? 14.145 29.832 16.737 1.00 63.97 125 LYS A C 1
ATOM 975 O O . LYS A 1 125 ? 13.379 30.476 17.451 1.00 63.97 125 LYS A O 1
ATOM 980 N N . ARG A 1 126 ? 13.694 29.009 15.782 1.00 57.78 126 ARG A N 1
ATOM 981 C CA . ARG A 1 126 ? 12.283 28.612 15.639 1.00 57.78 126 ARG A CA 1
ATOM 982 C C . ARG A 1 126 ? 11.886 27.563 16.670 1.00 57.78 126 ARG A C 1
ATOM 984 O O . ARG A 1 126 ? 10.799 27.679 17.204 1.00 57.78 126 ARG A O 1
ATOM 991 N N . GLY A 1 127 ? 12.757 26.617 17.002 1.00 55.94 127 GLY A N 1
ATOM 992 C CA . GLY A 1 127 ? 12.539 25.604 18.033 1.00 55.94 127 GLY A CA 1
ATOM 993 C C . GLY A 1 127 ? 12.456 26.203 19.434 1.00 55.94 127 GLY A C 1
ATOM 994 O O . GLY A 1 127 ? 11.594 25.802 20.200 1.00 55.94 127 GLY A O 1
ATOM 995 N N . SER A 1 128 ? 13.249 27.232 19.750 1.00 57.78 128 SER A N 1
ATOM 996 C CA . SER A 1 128 ? 13.133 27.952 21.028 1.00 57.78 128 SER A CA 1
ATOM 997 C C . SER A 1 128 ? 11.908 28.870 21.103 1.00 57.78 128 SER A C 1
ATOM 999 O O . SER A 1 128 ? 11.321 29.014 22.170 1.00 57.78 128 SER A O 1
ATOM 1001 N N . ARG A 1 129 ? 11.458 29.444 19.978 1.00 53.59 129 ARG A N 1
ATOM 1002 C CA . ARG A 1 129 ? 10.182 30.188 19.916 1.00 53.59 129 ARG A CA 1
ATOM 1003 C C . ARG A 1 129 ? 8.961 29.267 19.906 1.00 53.59 129 ARG A C 1
ATOM 1005 O O . ARG A 1 129 ? 7.945 29.613 20.489 1.00 53.59 129 ARG A O 1
ATOM 1012 N N . MET A 1 130 ? 9.068 28.096 19.283 1.00 47.72 130 MET A N 1
ATOM 1013 C CA . MET A 1 130 ? 8.024 27.072 19.251 1.00 47.72 130 MET A CA 1
ATOM 1014 C C . MET A 1 130 ? 7.991 26.248 20.541 1.00 47.72 130 MET A C 1
ATOM 1016 O O . MET A 1 130 ? 6.944 25.724 20.874 1.00 47.72 130 MET A O 1
ATOM 1020 N N . ALA A 1 131 ? 9.069 26.210 21.329 1.00 51.41 131 ALA A N 1
ATOM 1021 C CA . ALA A 1 131 ? 9.034 25.718 22.707 1.00 51.41 131 ALA A CA 1
ATOM 1022 C C . ALA A 1 131 ? 8.200 26.627 23.632 1.00 51.41 131 ALA A C 1
ATOM 1024 O O . ALA A 1 131 ? 7.658 26.143 24.616 1.00 51.41 131 ALA A O 1
ATOM 1025 N N . MET A 1 132 ? 8.030 27.916 23.296 1.00 52.12 132 MET A N 1
ATOM 1026 C CA . MET A 1 132 ? 7.059 28.796 23.970 1.00 52.12 132 MET A CA 1
ATOM 1027 C C . MET A 1 132 ? 5.649 28.745 23.358 1.00 52.12 132 MET A C 1
ATOM 1029 O O . MET A 1 132 ? 4.727 29.324 23.922 1.00 52.12 132 MET A O 1
ATOM 1033 N N . ALA A 1 133 ? 5.473 28.076 22.215 1.00 53.75 133 ALA A N 1
ATOM 1034 C CA . ALA A 1 133 ? 4.202 27.976 21.492 1.00 53.75 133 ALA A CA 1
ATOM 1035 C C . ALA A 1 133 ? 3.815 26.522 21.174 1.00 53.75 133 ALA A C 1
ATOM 1037 O O . ALA A 1 133 ? 3.028 26.267 20.263 1.00 53.75 133 ALA A O 1
ATOM 1038 N N . ALA A 1 134 ? 4.369 25.558 21.911 1.00 49.91 134 ALA A N 1
ATOM 1039 C CA . ALA A 1 134 ? 3.816 24.222 21.937 1.00 49.91 134 ALA A CA 1
ATOM 1040 C C . ALA A 1 134 ? 2.470 24.349 22.663 1.00 49.91 134 ALA A C 1
ATOM 1042 O O . ALA A 1 134 ? 2.452 24.893 23.773 1.00 49.91 134 ALA A O 1
ATOM 1043 N N . PRO A 1 135 ? 1.342 23.899 22.083 1.00 51.69 135 PRO A N 1
ATOM 1044 C CA . PRO A 1 135 ? 0.160 23.681 22.897 1.00 51.69 135 PRO A CA 1
ATOM 1045 C C . PRO A 1 135 ? 0.606 22.737 24.009 1.00 51.69 135 PRO A C 1
ATOM 1047 O O . PRO A 1 135 ? 1.216 21.704 23.719 1.00 51.69 135 PRO A O 1
ATOM 1050 N N . ALA A 1 136 ? 0.407 23.147 25.264 1.00 56.91 136 ALA A N 1
ATOM 1051 C CA . ALA A 1 136 ? 0.691 22.309 26.415 1.00 56.91 136 ALA A CA 1
ATOM 1052 C C . ALA A 1 136 ? 0.147 20.912 26.105 1.00 56.91 136 ALA A C 1
ATOM 1054 O O . ALA A 1 136 ? -1.053 20.755 25.867 1.00 56.91 136 ALA A O 1
ATOM 1055 N N . MET A 1 137 ? 1.036 19.916 26.014 1.00 54.19 137 MET A N 1
ATOM 1056 C CA . MET A 1 137 ? 0.582 18.532 26.001 1.00 54.19 137 MET A CA 1
ATOM 1057 C C . MET A 1 137 ? -0.333 18.372 27.216 1.00 54.19 137 MET A C 1
ATOM 1059 O O . MET A 1 137 ? -0.004 18.922 28.273 1.00 54.19 137 MET A O 1
ATOM 1063 N N . PRO A 1 138 ? -1.495 17.720 27.067 1.00 56.72 138 PRO A N 1
ATOM 1064 C CA . PRO A 1 138 ? -2.527 17.772 28.082 1.00 56.72 138 PRO A CA 1
ATOM 1065 C C . PRO A 1 138 ? -1.941 17.323 29.424 1.00 56.72 138 PRO A C 1
ATOM 1067 O O . PRO A 1 138 ? -1.275 16.288 29.522 1.00 56.72 138 PRO A O 1
ATOM 1070 N N . THR A 1 139 ? -2.212 18.126 30.453 1.00 59.50 139 THR A N 1
ATOM 1071 C CA . THR A 1 139 ? -1.956 17.892 31.887 1.00 59.50 139 THR A CA 1
ATOM 1072 C C . THR A 1 139 ? -2.409 16.516 32.377 1.00 59.50 139 THR A C 1
ATOM 1074 O O . THR A 1 139 ? -2.026 16.086 33.459 1.00 59.50 139 THR A O 1
ATOM 1077 N N . GLU A 1 140 ? -3.152 15.789 31.545 1.00 60.78 140 GLU A N 1
ATOM 1078 C CA . GLU A 1 140 ? -3.593 14.415 31.701 1.00 60.78 140 GLU A CA 1
ATOM 1079 C C . GLU A 1 140 ? -2.490 13.460 32.183 1.00 60.78 140 GLU A C 1
ATOM 1081 O O . GLU A 1 140 ? -2.770 12.586 32.995 1.00 60.78 140 GLU A O 1
ATOM 1086 N N . SER A 1 141 ? -1.231 13.624 31.755 1.00 69.12 141 SER A N 1
ATOM 1087 C CA . SER A 1 141 ? -0.132 12.773 32.252 1.00 69.12 141 SER A CA 1
ATOM 1088 C C . SER A 1 141 ? 0.229 13.071 33.714 1.00 69.12 141 SER A C 1
ATOM 1090 O O . SER A 1 141 ? 0.464 12.143 34.482 1.00 69.12 141 SER A O 1
ATOM 1092 N N . GLY A 1 142 ? 0.226 14.348 34.112 1.00 75.50 142 GLY A N 1
ATOM 1093 C CA . GLY A 1 142 ? 0.479 14.776 35.492 1.00 75.50 142 GLY A CA 1
ATOM 1094 C C . GLY A 1 142 ? -0.679 14.426 36.425 1.00 75.50 142 GLY A C 1
ATOM 1095 O O . GLY A 1 142 ? -0.462 13.818 37.464 1.00 75.50 142 GLY A O 1
ATOM 109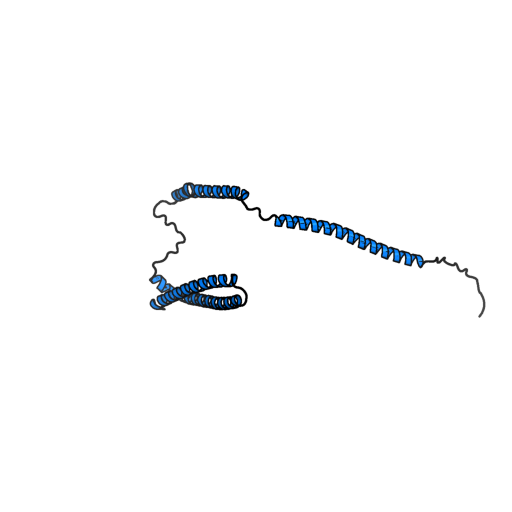6 N N . GLU A 1 143 ? -1.917 14.679 36.000 1.00 78.62 143 GLU A N 1
ATOM 1097 C CA . GLU A 1 143 ? -3.130 14.311 36.749 1.00 78.62 143 GLU A CA 1
ATOM 1098 C C . GLU A 1 143 ? -3.312 12.790 36.887 1.00 78.62 143 GLU A C 1
ATOM 1100 O O . GLU A 1 143 ? -3.963 12.301 37.813 1.00 78.62 143 GLU A O 1
ATOM 1105 N N . ARG A 1 144 ? -2.796 12.002 35.934 1.00 78.56 144 ARG A N 1
ATOM 1106 C CA . ARG A 1 144 ? -2.745 10.537 36.051 1.00 78.56 144 ARG A CA 1
ATOM 1107 C C . ARG A 1 144 ? -1.697 10.107 37.072 1.00 78.56 144 ARG A C 1
ATOM 1109 O O . ARG A 1 144 ? -1.987 9.214 37.859 1.00 78.56 144 ARG A O 1
ATOM 1116 N N . LEU A 1 145 ? -0.520 10.732 37.075 1.00 84.56 145 LEU A N 1
ATOM 1117 C CA . LEU A 1 145 ? 0.538 10.443 38.047 1.00 84.56 145 LEU A CA 1
ATOM 1118 C C . LEU A 1 145 ? 0.114 10.818 39.471 1.00 84.56 145 LEU A C 1
ATOM 1120 O O . LEU A 1 145 ? 0.248 9.990 40.362 1.00 84.56 145 LEU A O 1
ATOM 1124 N N . GLU A 1 146 ? -0.496 11.986 39.663 1.00 88.12 146 GLU A N 1
ATOM 1125 C CA . GLU A 1 146 ? -1.007 12.441 40.963 1.00 88.12 146 GLU A CA 1
ATOM 1126 C C . GLU A 1 146 ? -2.112 11.515 41.505 1.00 88.12 146 GLU A C 1
ATOM 1128 O O . GLU A 1 146 ? -2.128 11.175 42.686 1.00 88.12 146 GLU A O 1
ATOM 1133 N N . ARG A 1 147 ? -3.002 11.010 40.637 1.00 87.38 147 ARG A N 1
ATOM 1134 C CA . ARG A 1 147 ? -3.994 9.992 41.031 1.00 87.38 147 ARG A CA 1
ATOM 1135 C C . ARG A 1 147 ? -3.367 8.649 41.392 1.00 87.38 147 ARG A C 1
ATOM 1137 O O . ARG A 1 147 ? -3.891 7.962 42.264 1.00 87.38 147 ARG A O 1
ATOM 1144 N N . ILE A 1 148 ? -2.289 8.256 40.714 1.00 89.94 148 ILE A N 1
ATOM 1145 C CA . ILE A 1 148 ? -1.552 7.033 41.052 1.00 89.94 148 ILE A CA 1
ATOM 1146 C C . ILE A 1 148 ? -0.851 7.207 42.401 1.00 89.94 148 ILE A C 1
ATOM 1148 O O . ILE A 1 148 ? -0.934 6.304 43.224 1.00 89.94 148 ILE A O 1
ATOM 1152 N N . GLU A 1 149 ? -0.230 8.358 42.654 1.00 92.31 149 GLU A N 1
ATOM 1153 C CA . GLU A 1 149 ? 0.405 8.688 43.936 1.00 92.31 149 GLU A CA 1
ATOM 1154 C C . GLU A 1 149 ? -0.607 8.620 45.089 1.00 92.31 149 GLU A C 1
ATOM 1156 O O . GLU A 1 149 ? -0.427 7.841 46.023 1.00 92.31 149 GLU A O 1
ATOM 1161 N N . GLN A 1 150 ? -1.754 9.291 44.949 1.00 92.75 150 GLN A N 1
ATOM 1162 C CA . GLN A 1 150 ? -2.837 9.240 45.940 1.00 92.75 150 GLN A CA 1
ATOM 1163 C C . GLN A 1 150 ? -3.399 7.821 46.145 1.00 92.75 150 GLN A C 1
ATOM 1165 O O . GLN A 1 150 ? -3.730 7.436 47.268 1.00 92.75 150 GLN A O 1
ATOM 1170 N N . ALA A 1 151 ? -3.513 7.023 45.076 1.00 94.25 151 ALA A N 1
ATOM 1171 C CA . ALA A 1 151 ? -3.957 5.634 45.180 1.00 94.25 151 ALA A CA 1
ATOM 1172 C C . ALA A 1 151 ? -2.930 4.756 45.915 1.00 94.25 151 ALA A C 1
ATOM 1174 O O . ALA A 1 151 ? -3.319 3.897 46.704 1.00 94.25 151 ALA A O 1
ATOM 1175 N N . VAL A 1 152 ? -1.632 4.973 45.688 1.00 95.06 152 VAL A N 1
ATOM 1176 C CA . VAL A 1 152 ? -0.547 4.246 46.365 1.00 95.06 152 VAL A CA 1
ATOM 1177 C C . VAL A 1 152 ? -0.477 4.611 47.851 1.00 95.06 152 VAL A C 1
ATOM 1179 O O . VAL A 1 152 ? -0.333 3.711 48.685 1.00 95.06 152 VAL A O 1
ATOM 1182 N N . ASP A 1 153 ? -0.659 5.885 48.202 1.00 95.50 153 ASP A N 1
ATOM 1183 C CA . ASP A 1 153 ? -0.717 6.333 49.600 1.00 95.50 153 ASP A CA 1
ATOM 1184 C C . ASP A 1 153 ? -1.907 5.708 50.341 1.00 95.50 153 ASP A C 1
ATOM 1186 O O . ASP A 1 153 ? -1.757 5.180 51.447 1.00 95.50 153 ASP A O 1
ATOM 1190 N N . ALA A 1 154 ? -3.083 5.671 49.705 1.00 95.06 154 ALA A N 1
ATOM 1191 C CA . ALA A 1 154 ? -4.268 5.025 50.267 1.00 95.06 154 ALA A CA 1
ATOM 1192 C C . ALA A 1 154 ? -4.075 3.509 50.454 1.00 95.06 154 ALA A C 1
ATOM 1194 O O . ALA A 1 154 ? -4.452 2.960 51.491 1.00 95.06 154 ALA A O 1
ATOM 1195 N N . ILE A 1 155 ? -3.450 2.831 49.483 1.00 93.50 155 ILE A N 1
ATOM 1196 C CA . ILE A 1 155 ? -3.124 1.400 49.586 1.00 93.50 155 ILE A CA 1
ATOM 1197 C C . ILE A 1 155 ? -2.150 1.151 50.740 1.00 93.50 155 ILE A C 1
ATOM 1199 O O . ILE A 1 155 ? -2.318 0.173 51.466 1.00 93.50 155 ILE A O 1
ATOM 1203 N N . SER A 1 156 ? -1.162 2.024 50.942 1.00 95.06 156 SER A N 1
ATOM 1204 C CA . SER A 1 156 ? -0.172 1.863 52.014 1.00 95.06 156 SER A CA 1
ATOM 1205 C C . SER A 1 156 ? -0.826 1.875 53.399 1.00 95.06 156 SER A C 1
ATOM 1207 O O . SER A 1 156 ? -0.547 0.994 54.214 1.00 95.06 156 SER A O 1
ATOM 1209 N N . ILE A 1 157 ? -1.765 2.799 53.632 1.00 93.81 157 ILE A N 1
ATOM 1210 C CA . ILE A 1 157 ? -2.522 2.885 54.892 1.00 93.81 157 ILE A CA 1
ATOM 1211 C C . ILE A 1 157 ? -3.453 1.675 55.059 1.00 93.81 157 ILE A C 1
ATOM 1213 O O . ILE A 1 157 ? -3.549 1.100 56.146 1.00 93.81 157 ILE A O 1
ATOM 1217 N N . GLU A 1 158 ? -4.136 1.257 53.991 1.00 95.00 158 GLU A N 1
ATOM 1218 C CA . GLU A 1 158 ? -5.058 0.121 54.061 1.00 95.00 158 GLU A CA 1
ATOM 1219 C C . GLU A 1 158 ? -4.307 -1.191 54.336 1.00 95.00 158 GLU A C 1
ATOM 1221 O O . GLU A 1 158 ? -4.766 -2.007 55.132 1.00 95.00 158 GLU A O 1
ATOM 1226 N N . VAL A 1 159 ? -3.119 -1.385 53.752 1.00 94.38 159 VAL A N 1
ATOM 1227 C CA . VAL A 1 159 ? -2.266 -2.556 54.017 1.00 94.38 159 VAL A CA 1
ATOM 1228 C C . VAL A 1 159 ? -1.787 -2.574 55.466 1.00 94.38 159 VAL A C 1
ATOM 1230 O O . VAL A 1 159 ? -1.835 -3.632 56.100 1.00 94.38 159 VAL A O 1
ATOM 1233 N N . GLU A 1 160 ? -1.378 -1.428 56.017 1.00 93.44 160 GLU A N 1
ATOM 1234 C CA . GLU A 1 160 ? -1.013 -1.310 57.432 1.00 93.44 160 GLU A CA 1
ATOM 1235 C C . GLU A 1 160 ? -2.195 -1.710 58.326 1.00 93.44 160 GLU A C 1
ATOM 1237 O O . GLU A 1 160 ? -2.082 -2.649 59.120 1.00 93.44 160 GLU A O 1
ATOM 1242 N N . ARG A 1 161 ? -3.372 -1.116 58.103 1.00 93.81 161 ARG A N 1
ATOM 1243 C CA . ARG A 1 161 ? -4.601 -1.415 58.852 1.00 93.81 161 ARG A CA 1
ATOM 1244 C C . ARG A 1 161 ? -5.043 -2.877 58.721 1.00 93.81 161 ARG A C 1
ATOM 1246 O O . ARG A 1 161 ? -5.444 -3.4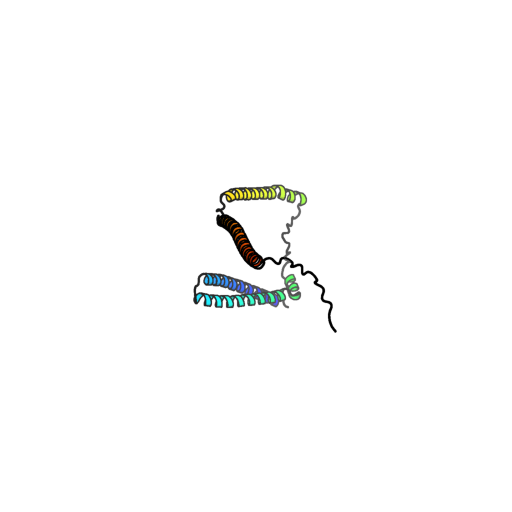92 59.712 1.00 93.81 161 ARG A O 1
ATOM 1253 N N . VAL A 1 162 ? -4.978 -3.457 57.521 1.00 91.94 162 VAL A N 1
ATOM 1254 C CA . VAL A 1 162 ? -5.294 -4.875 57.287 1.00 91.94 162 VAL A CA 1
ATOM 1255 C C . VAL A 1 162 ? -4.298 -5.757 58.031 1.00 91.94 162 VAL A C 1
ATOM 1257 O O . VAL A 1 162 ? -4.712 -6.714 58.686 1.00 91.94 162 VAL A O 1
ATOM 1260 N N . SER A 1 163 ? -3.006 -5.426 58.000 1.00 91.12 163 SER A N 1
ATOM 1261 C CA . SER A 1 163 ? -1.981 -6.184 58.723 1.00 91.12 163 SER A CA 1
ATOM 1262 C C . SER A 1 163 ? -2.201 -6.144 60.240 1.00 91.12 163 SER A C 1
ATOM 1264 O O . SER A 1 163 ? -2.084 -7.175 60.911 1.00 91.12 163 SER A O 1
ATOM 1266 N N . GLU A 1 164 ? -2.620 -4.998 60.781 1.00 91.75 164 GLU A N 1
ATOM 1267 C CA . GLU A 1 164 ? -2.973 -4.853 62.191 1.00 91.75 164 GLU A CA 1
ATOM 1268 C C . GLU A 1 164 ? -4.242 -5.626 62.547 1.00 91.75 164 GLU A C 1
ATOM 1270 O O . GLU A 1 164 ? -4.260 -6.330 63.559 1.00 91.75 164 GLU A O 1
ATOM 1275 N N . GLY A 1 165 ? -5.269 -5.583 61.693 1.00 89.81 165 GLY A N 1
ATOM 1276 C CA . GLY A 1 165 ? -6.491 -6.370 61.854 1.00 89.81 165 GLY A CA 1
ATOM 1277 C C . GLY A 1 165 ? -6.210 -7.874 61.875 1.00 89.81 165 GLY A C 1
ATOM 1278 O O . GLY A 1 165 ? -6.674 -8.581 62.771 1.00 89.81 165 GLY A O 1
ATOM 1279 N N . GLN A 1 166 ? -5.374 -8.361 60.953 1.00 89.62 166 GLN A N 1
ATOM 1280 C CA . GLN A 1 166 ? -4.952 -9.767 60.914 1.00 89.62 166 GLN A CA 1
ATOM 1281 C C . GLN A 1 166 ? -4.141 -10.153 62.157 1.00 89.62 166 GLN A C 1
ATOM 1283 O O . GLN A 1 166 ? -4.364 -11.212 62.759 1.00 89.62 166 GLN A O 1
ATOM 1288 N N . ARG A 1 167 ? -3.234 -9.277 62.605 1.00 86.25 167 ARG A N 1
ATOM 1289 C CA . ARG A 1 167 ? -2.449 -9.497 63.826 1.00 86.25 167 ARG A CA 1
ATOM 1290 C C . ARG A 1 167 ? -3.334 -9.498 65.073 1.00 86.25 167 ARG A C 1
ATOM 1292 O O . ARG A 1 167 ? -3.091 -10.299 65.975 1.00 86.25 167 ARG A O 1
ATOM 1299 N N . PHE A 1 168 ? -4.354 -8.648 65.127 1.00 91.69 168 PHE A N 1
ATOM 1300 C CA . PHE A 1 168 ? -5.308 -8.579 66.232 1.00 91.69 168 PHE A CA 1
ATOM 1301 C C . PHE A 1 168 ? -6.181 -9.835 66.306 1.00 91.69 168 PHE A C 1
ATOM 1303 O O . PHE A 1 168 ? -6.263 -10.449 67.368 1.00 91.69 168 PHE A O 1
ATOM 1310 N N . VAL A 1 169 ? -6.743 -10.284 65.177 1.00 90.19 169 VAL A N 1
ATOM 1311 C CA . VAL A 1 169 ? -7.520 -11.536 65.099 1.00 90.19 169 VAL A CA 1
ATOM 1312 C C . VAL A 1 169 ? -6.668 -12.735 65.515 1.00 90.19 169 VAL A C 1
ATOM 1314 O O . VAL A 1 169 ? -7.121 -13.576 66.289 1.00 90.19 169 VAL A O 1
ATOM 1317 N N . THR A 1 170 ? -5.410 -12.787 65.072 1.00 87.31 170 THR A N 1
ATOM 1318 C CA . THR A 1 170 ? -4.479 -13.858 65.458 1.00 87.31 170 THR A CA 1
ATOM 1319 C C . THR A 1 170 ? -4.185 -13.843 66.962 1.00 87.31 170 THR A C 1
ATOM 1321 O O . THR A 1 170 ? -4.220 -14.898 67.596 1.00 87.31 170 THR A O 1
ATOM 1324 N N . ARG A 1 171 ? -3.951 -12.665 67.567 1.00 87.12 171 ARG A N 1
ATOM 1325 C CA . ARG A 1 171 ? -3.784 -12.544 69.028 1.00 87.12 171 ARG A CA 1
ATOM 1326 C C . ARG A 1 171 ? -5.043 -12.978 69.776 1.00 87.12 171 ARG A C 1
ATOM 1328 O O . ARG A 1 171 ? -4.924 -13.764 70.703 1.00 87.12 171 ARG A O 1
ATOM 1335 N N . LEU A 1 172 ? -6.229 -12.564 69.330 1.00 88.19 172 LEU A N 1
ATOM 1336 C CA . LEU A 1 172 ? -7.514 -12.969 69.916 1.00 88.19 172 LEU A CA 1
ATOM 1337 C C . LEU A 1 172 ? -7.734 -14.487 69.873 1.00 88.19 172 LEU A C 1
ATOM 1339 O O . LEU A 1 172 ? -8.141 -15.085 70.870 1.00 88.19 172 LEU A O 1
ATOM 1343 N N . LEU A 1 173 ? -7.453 -15.124 68.733 1.00 86.44 173 LEU A N 1
ATOM 1344 C CA . LEU A 1 173 ? -7.540 -16.581 68.592 1.00 86.44 173 LEU A CA 1
ATOM 1345 C C . LEU A 1 173 ? -6.529 -17.288 69.507 1.00 86.44 173 LEU A C 1
ATOM 1347 O O . LEU A 1 173 ? -6.873 -18.277 70.155 1.00 86.44 173 LEU A O 1
ATOM 1351 N N . SER A 1 174 ? -5.307 -16.758 69.609 1.00 82.44 174 SER A N 1
ATOM 1352 C CA . SER A 1 174 ? -4.267 -17.286 70.496 1.00 82.44 174 SER A CA 1
ATOM 1353 C C . SER A 1 174 ? -4.606 -17.109 71.979 1.00 82.44 174 SER A C 1
ATOM 1355 O O . SER A 1 174 ? -4.397 -18.035 72.756 1.00 82.44 174 SER A O 1
ATOM 1357 N N . GLU A 1 175 ? -5.135 -15.956 72.392 1.00 83.31 175 GLU A N 1
ATOM 1358 C CA . GLU A 1 175 ? -5.554 -15.686 73.773 1.00 83.31 175 GLU A CA 1
ATOM 1359 C C . GLU A 1 175 ? -6.743 -16.559 74.172 1.00 83.31 175 GLU A C 1
ATOM 1361 O O . GLU A 1 175 ? -6.735 -17.131 75.259 1.00 83.31 175 GLU A O 1
ATOM 1366 N N . ARG A 1 176 ? -7.724 -16.752 73.278 1.00 78.94 176 ARG A N 1
ATOM 1367 C CA . ARG A 1 176 ? -8.847 -17.676 73.501 1.00 78.94 176 ARG A CA 1
ATOM 1368 C C . ARG A 1 176 ? -8.373 -19.123 73.653 1.00 78.94 176 ARG A C 1
ATOM 1370 O O . ARG A 1 176 ? -8.835 -19.816 74.559 1.00 78.94 176 ARG A O 1
ATOM 1377 N N . ASN A 1 177 ? -7.444 -19.577 72.811 1.00 72.56 177 ASN A N 1
ATOM 1378 C CA . ASN A 1 177 ? -6.846 -20.906 72.956 1.00 72.56 177 ASN A CA 1
ATOM 1379 C C . ASN A 1 177 ? -5.990 -21.012 74.231 1.00 72.56 177 ASN A C 1
ATOM 1381 O O . ASN A 1 177 ? -6.052 -22.029 74.914 1.00 72.56 177 ASN A O 1
ATOM 1385 N N . GLY A 1 178 ? -5.250 -19.964 74.603 1.00 69.12 178 GLY A N 1
ATOM 1386 C CA . GLY A 1 178 ? -4.473 -19.900 75.845 1.00 69.12 178 GLY A CA 1
ATOM 1387 C C . GLY A 1 178 ? -5.342 -19.895 77.109 1.00 69.12 178 GLY A C 1
ATOM 1388 O O . GLY A 1 178 ? -4.985 -20.530 78.099 1.00 69.12 178 GLY A O 1
ATOM 1389 N N . MET A 1 179 ? -6.510 -19.250 77.078 1.00 63.66 179 MET A N 1
ATOM 1390 C CA . MET A 1 179 ? -7.501 -19.298 78.162 1.00 63.66 179 MET A CA 1
ATOM 1391 C C . MET A 1 179 ? -8.149 -20.685 78.274 1.00 63.66 179 MET A C 1
ATOM 1393 O O . MET A 1 179 ? -8.326 -21.183 79.382 1.00 63.66 179 MET A O 1
ATOM 1397 N N . ALA A 1 180 ? -8.438 -21.344 77.144 1.00 59.53 180 ALA A N 1
ATOM 1398 C CA . ALA A 1 180 ? -8.952 -22.717 77.123 1.00 59.53 180 ALA A CA 1
ATOM 1399 C C . ALA A 1 180 ? -7.924 -23.744 77.637 1.00 59.53 180 ALA A C 1
ATOM 1401 O O . ALA A 1 180 ? -8.298 -24.691 78.326 1.00 59.53 180 ALA A O 1
ATOM 1402 N N . LEU A 1 181 ? -6.633 -23.535 77.354 1.00 59.56 181 LEU A N 1
ATOM 1403 C CA . LEU A 1 181 ? -5.540 -24.368 77.866 1.00 59.56 181 LEU A CA 1
ATOM 1404 C C . LEU A 1 181 ? -5.302 -24.155 79.372 1.00 59.56 181 LEU A C 1
ATOM 1406 O O . LEU A 1 181 ? -5.100 -25.127 80.091 1.00 59.56 181 LEU A O 1
ATOM 1410 N N . ASN A 1 182 ? -5.397 -22.919 79.878 1.00 56.53 182 ASN A N 1
ATOM 1411 C CA . ASN A 1 182 ? -5.257 -22.640 81.316 1.00 56.53 182 ASN A CA 1
ATOM 1412 C C . ASN A 1 182 ? -6.481 -23.072 82.148 1.00 56.53 182 ASN A C 1
ATOM 1414 O O . ASN A 1 182 ? -6.334 -23.399 83.322 1.00 56.53 182 ASN A O 1
ATOM 1418 N N . ALA A 1 183 ? -7.679 -23.138 81.557 1.00 58.22 183 ALA A N 1
ATOM 1419 C CA . ALA A 1 183 ? -8.869 -23.680 82.221 1.00 58.22 183 ALA A CA 1
ATOM 1420 C C . ALA A 1 183 ? -8.842 -25.217 82.368 1.00 58.22 183 ALA A C 1
ATOM 1422 O O . ALA A 1 183 ? -9.600 -25.770 83.164 1.00 58.22 183 ALA A O 1
ATOM 1423 N N . ALA A 1 184 ? -7.969 -25.911 81.628 1.00 54.81 184 ALA A N 1
ATOM 1424 C CA . ALA A 1 184 ? -7.829 -27.367 81.658 1.00 54.81 184 ALA A CA 1
ATOM 1425 C C . ALA A 1 184 ? -6.789 -27.880 82.678 1.00 54.81 184 ALA A C 1
ATOM 1427 O O . ALA A 1 184 ? -6.546 -29.085 82.733 1.00 54.81 184 ALA A O 1
ATOM 1428 N N . GLN A 1 185 ? -6.195 -27.007 83.501 1.00 57.38 185 GLN A N 1
ATOM 1429 C CA . GLN A 1 185 ? -5.183 -27.397 84.487 1.00 57.38 185 GLN A CA 1
ATOM 1430 C C . GLN A 1 185 ? -5.615 -27.069 85.933 1.00 57.38 185 GLN A C 1
ATOM 1432 O O . GLN A 1 185 ? -5.136 -26.094 86.513 1.00 57.38 185 GLN A O 1
ATOM 1437 N N . PRO A 1 186 ? -6.487 -27.872 86.577 1.00 46.09 186 PRO A N 1
ATOM 1438 C CA . PRO A 1 186 ? -6.528 -27.920 88.030 1.00 46.09 186 PRO A CA 1
ATOM 1439 C C . PRO A 1 186 ? -5.363 -28.792 88.529 1.00 46.09 186 PRO A C 1
ATOM 1441 O O . PRO A 1 186 ? -5.040 -29.827 87.945 1.00 46.09 186 PRO A O 1
ATOM 1444 N N . GLY A 1 187 ? -4.696 -28.323 89.583 1.00 57.22 187 GLY A N 1
ATOM 1445 C CA . GLY A 1 187 ? -3.429 -28.847 90.089 1.00 57.22 187 GLY A CA 1
ATOM 1446 C C . GLY A 1 187 ? -3.381 -30.364 90.281 1.00 57.22 187 GLY A C 1
ATOM 1447 O O . GLY A 1 187 ? -4.213 -30.952 90.966 1.00 57.22 187 GLY A O 1
ATOM 1448 N N . GLN A 1 188 ? -2.342 -30.983 89.723 1.00 45.12 188 GLN A N 1
ATOM 1449 C CA . GLN A 1 188 ? -1.881 -32.297 90.153 1.00 45.12 188 GLN A CA 1
ATOM 1450 C C . GLN A 1 188 ? -0.674 -32.102 91.068 1.00 45.12 188 GLN A C 1
ATOM 1452 O O . GLN A 1 188 ? 0.463 -31.943 90.631 1.00 45.12 188 GLN A O 1
ATOM 1457 N N . GLU A 1 189 ? -0.969 -32.066 92.360 1.00 50.94 189 GLU A N 1
ATOM 1458 C CA . GLU A 1 189 ? -0.013 -32.232 93.446 1.00 50.94 189 GLU A CA 1
ATOM 1459 C C . GLU A 1 189 ? 0.433 -33.712 93.469 1.00 50.94 189 GLU A C 1
ATOM 1461 O O . GLU A 1 189 ? -0.424 -34.603 93.452 1.00 50.94 189 GLU A O 1
ATOM 1466 N N . PRO A 1 190 ? 1.741 -34.037 93.447 1.00 53.09 190 PRO A N 1
ATOM 1467 C CA . PRO A 1 190 ? 2.183 -35.426 93.427 1.00 53.09 190 PRO A CA 1
ATOM 1468 C C . PRO A 1 190 ? 1.962 -36.071 94.802 1.00 53.09 190 PRO A C 1
ATOM 1470 O O . PRO A 1 190 ? 2.715 -35.844 95.750 1.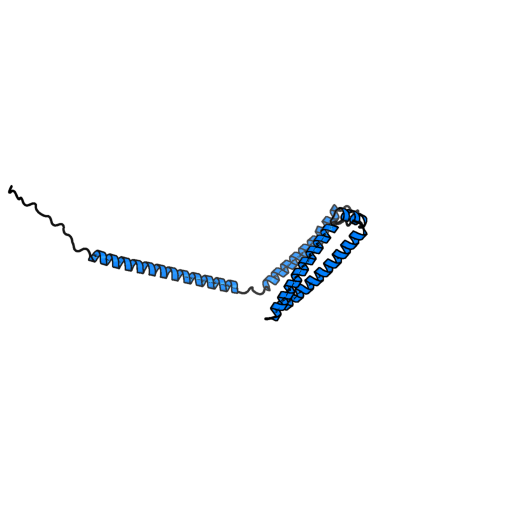00 53.09 190 PRO A O 1
ATOM 1473 N N . VAL A 1 191 ? 0.931 -36.911 94.902 1.00 54.66 191 VAL A N 1
ATOM 1474 C CA . VAL A 1 191 ? 0.647 -37.748 96.075 1.00 54.66 191 VAL A CA 1
ATOM 1475 C C . VAL A 1 191 ? 1.822 -38.709 96.312 1.00 54.66 191 VAL A C 1
ATOM 1477 O O . VAL A 1 191 ? 2.017 -39.673 95.572 1.00 54.66 191 VAL A O 1
ATOM 1480 N N . ARG A 1 192 ? 2.611 -38.463 97.369 1.00 55.62 192 ARG A N 1
ATOM 1481 C CA . ARG A 1 192 ? 3.541 -39.452 97.939 1.00 55.62 192 ARG A CA 1
ATOM 1482 C C . ARG A 1 192 ? 2.726 -40.575 98.578 1.00 55.62 192 ARG A C 1
ATOM 1484 O O . ARG A 1 192 ? 2.113 -40.370 99.622 1.00 55.62 192 ARG A O 1
ATOM 1491 N N . VAL A 1 193 ? 2.765 -41.768 97.994 1.00 54.50 193 VAL A N 1
ATOM 1492 C CA . VAL A 1 193 ? 2.250 -42.981 98.640 1.00 54.50 193 VAL A CA 1
ATOM 1493 C C . VAL A 1 193 ? 3.385 -43.638 99.426 1.00 54.50 193 VAL A C 1
ATOM 1495 O O . VAL A 1 193 ? 4.361 -44.114 98.850 1.00 54.50 193 VAL A O 1
ATOM 1498 N N . SER A 1 194 ? 3.251 -43.629 100.755 1.00 53.12 194 SER A N 1
ATOM 1499 C CA . SER A 1 194 ? 4.045 -44.435 101.686 1.00 53.12 194 SER A CA 1
ATOM 1500 C C . SER A 1 194 ? 3.904 -45.919 101.364 1.00 53.12 194 SER A C 1
ATOM 1502 O O . SER A 1 194 ? 2.793 -46.444 101.324 1.00 53.12 194 SER A O 1
ATOM 1504 N N . ALA A 1 195 ? 5.034 -46.607 101.208 1.00 54.53 195 ALA A N 1
ATOM 1505 C CA . ALA A 1 195 ? 5.085 -48.060 101.205 1.00 54.53 195 ALA A CA 1
ATOM 1506 C C . ALA A 1 195 ? 4.813 -48.569 102.628 1.00 54.53 195 ALA A C 1
ATOM 1508 O O . ALA A 1 195 ? 5.660 -48.442 103.512 1.00 54.53 195 ALA A O 1
ATOM 1509 N N . VAL A 1 196 ? 3.615 -49.111 102.847 1.00 56.47 196 VAL A N 1
ATOM 1510 C CA . VAL A 1 196 ? 3.298 -49.901 104.037 1.00 56.47 196 VAL A CA 1
ATOM 1511 C C . VAL A 1 196 ? 3.452 -51.376 103.686 1.00 56.47 196 VAL A C 1
ATOM 1513 O O . VAL A 1 196 ? 2.849 -51.887 102.747 1.00 56.47 196 VAL A O 1
ATOM 1516 N N . ASP A 1 197 ? 4.323 -51.993 104.472 1.00 50.47 197 ASP A N 1
ATOM 1517 C CA . ASP A 1 197 ? 4.606 -53.408 104.650 1.00 50.47 197 ASP A CA 1
ATOM 1518 C C . ASP A 1 197 ? 3.346 -54.298 104.648 1.00 50.47 197 ASP A C 1
ATOM 1520 O O . ASP A 1 197 ? 2.377 -54.040 105.363 1.00 50.47 197 ASP A O 1
ATOM 1524 N N . ALA A 1 198 ? 3.385 -55.371 103.857 1.00 48.53 198 ALA A N 1
ATOM 1525 C CA . ALA A 1 198 ? 2.440 -56.478 103.928 1.00 48.53 198 ALA A CA 1
ATOM 1526 C C . ALA A 1 198 ? 3.153 -57.789 103.576 1.00 48.53 198 ALA A C 1
ATOM 1528 O O . ALA A 1 198 ? 3.019 -58.357 102.492 1.00 48.53 198 ALA A O 1
ATOM 1529 N N . SER A 1 199 ? 3.904 -58.296 104.545 1.00 57.12 199 SER A N 1
ATOM 1530 C CA . SER A 1 199 ? 4.065 -59.733 104.730 1.00 57.12 199 SER A CA 1
ATOM 1531 C C . SER A 1 199 ? 2.693 -60.406 104.919 1.00 57.12 199 SER A C 1
ATOM 1533 O O . SER A 1 199 ? 1.983 -60.063 105.861 1.00 57.12 199 SER A O 1
ATOM 1535 N N . ARG A 1 200 ? 2.315 -61.371 104.054 1.00 49.00 200 ARG A N 1
ATOM 1536 C CA . ARG A 1 200 ? 1.619 -62.639 104.406 1.00 49.00 200 ARG A CA 1
ATOM 1537 C C . ARG A 1 200 ? 1.017 -63.386 103.203 1.00 49.00 200 ARG A C 1
ATOM 1539 O O . ARG A 1 200 ? 0.145 -62.859 102.529 1.00 49.00 200 ARG A O 1
ATOM 1546 N N . VAL A 1 201 ? 1.355 -64.684 103.145 1.00 50.84 201 VAL A N 1
ATOM 1547 C CA . VAL A 1 201 ? 0.566 -65.814 102.597 1.00 50.84 201 VAL A CA 1
ATOM 1548 C C . VAL A 1 201 ? 0.522 -65.845 101.057 1.00 50.84 201 VAL A C 1
ATOM 1550 O O . VAL A 1 201 ? -0.107 -65.007 100.433 1.00 50.84 201 VAL A O 1
ATOM 1553 N N . ARG A 1 202 ? 1.167 -66.795 100.374 1.00 43.84 202 ARG A N 1
ATOM 1554 C CA . ARG A 1 202 ? 1.071 -68.252 100.539 1.00 43.84 202 ARG A CA 1
ATOM 1555 C C . ARG A 1 202 ? 2.236 -68.955 99.847 1.00 43.84 202 ARG A C 1
ATOM 1557 O O . ARG A 1 202 ? 2.686 -68.420 98.813 1.00 43.84 202 ARG A O 1
#

Foldseek 3Di:
DDPVVLVVLVVVLVVLVVVLVVLVVVLVVLVVVLVVDDDPVNVVSVVVSVVSVVVNVVSVVVNVVSVVVCVPPVNVVVVPVPDDPPPPPPDDDPPPDDPVPPPVVCCCVVPVVVVVVVVVVVVVVVVVVVVVVPPPPDCVVVVVVVVVVVVVVVVVVVVVVVVVVVVVVVVVVVVVVVVVVVVPDDDDDPDDDDDDDDDDDD

Radius of gyration: 46.18 Å; chains: 1; bounding box: 68×98×135 Å

pLDDT: mean 76.76, std 17.59, range [43.84, 97.44]

Sequence (202 aa):
MSKQDIANLRARRSELSDQLESATGRRRSLAEQVRHADGVNKAGLEARLATLDQRIVRIEGQLDEVGQQLASPEAAQYVAMTEPPVNFRGPNVRFSNVDPEPIIICFILFVLSPIALSMSRLIWKRGSRMAMAAPAMPTESGERLERIEQAVDAISIEVERVSEGQRFVTRLLSERNGMALNAAQPGQEPVRVSAVDASRVR